Protein AF-A0A286JZY9-F1 (afdb_monomer)

Nearest PDB structures (foldseek):
  4cql-assembly2_C  TM=4.494E-01  e=6.257E-01  Homo sapiens
  7xtk-assembly1_A  TM=1.890E-01  e=8.705E+00  Homo sapiens

Sequence (283 aa):
MQNSDKAVLSLFDTSGEWSRPWEEAGYQVYRFDIQDNPDLGDVNNFNVEFFADWFGDFYGQEVFAILAACPCTDFARSGCKHFGNKDLDGRTMASVELVHQTLRVIEYYKPALWAVENPVGRIERLGGLPAWRLSFDPCHVGDPYTKKRLIWGRFNADLPVAPVVPVEGSKMHSKYGGGSLATKNARSVTPQGFSYAFFMANNQLDNPQLALCAKYDRLSSRLLGQAIDAGLKPHEIGELIDDAYLMDLDDDSAHSLLREAVLLRGCNLDSFVDAGGQVAMTF

Secondary structure (DSSP, 8-state):
--GGGEEEEEET-SS-TTTHHHHHTT-EEEEE-TTT-TTTS-GGG-SHHHHHHHHGGGGG-EEEEEEE----TTTBGGGGGGHHHHHHTSHHHHHHHHHHHHHHHHHHH--SEEEEEEESBSHHHHHT-----EEE-GGGBT-SS---EEEEEES---PPPB----TT-SHHHHH--SS-HHHHHHHH---HHHHHHHHHHH-TTT-HHHHHHHHTTTS-HHHHHHHHHTT--HHHHHHHHHIIIIIS--HHHHHHHHHHHHHHTT---------S-------

InterPro domains:
  IPR029063 S-adenosyl-L-methionine-dependent methyltransferase superfamily [G3DSA:3.40.50.150] (2-190)
  IPR029063 S-adenosyl-L-methionine-dependent methyltransferase superfamily [SSF53335] (9-167)

Radius of gyration: 20.81 Å; Cα contacts (8 Å, |Δi|>4): 459; chains: 1; bounding box: 43×42×59 Å

pLDDT: mean 90.31, std 13.72, range [24.78, 98.75]

Foldseek 3Di:
DALLLEEEEEAQCPPCLLVVVSVVSNHHYDYAHCVVPVVGRPLVPDDPCSCCVPCVVVVPRQHAEYEHLQQACQWAPVNVVCNVVCVVVCVNVVSLVSLLSSVVVCVVRLHLYYKYKYAPGCNCVSNVFDDFDEWDALQQQPAQEGGIMTMGIQFQRPFDTDHDHNPCYHVLVPPQDDDDPVSSVVVSDDRNSCSVRRCVRGPCVNPVLSRVCSVQVVADSVLSVLLVVLVNDSVNLCVQQVCCVPVVVNRVNSRVSSNVNSVVSVDDPDDDDPPPDPPPDDD

Organism: Pseudomonas syringae pv. actinidiae (NCBI:txid103796)

Solvent-accessible surface area (backbone atoms only — not comparable to full-atom values): 15596 Å² total; per-residue (Å²): 137,60,49,64,58,24,30,32,42,27,36,56,36,82,74,45,43,58,52,41,56,48,43,77,64,42,27,44,68,48,73,22,18,44,90,81,34,64,82,80,16,34,62,84,63,70,48,72,64,45,38,43,75,78,47,51,48,60,76,74,38,50,49,42,33,38,42,30,47,50,84,43,80,78,27,25,51,94,45,52,93,51,43,67,61,32,59,75,71,43,52,36,58,57,56,30,48,49,44,44,42,51,50,50,53,45,64,71,63,51,32,39,27,34,39,40,40,37,49,60,54,47,48,44,79,69,40,69,50,70,77,66,72,40,74,48,37,40,14,45,26,57,36,42,26,48,57,63,32,36,32,31,72,48,71,58,70,75,49,66,70,40,72,40,74,45,82,55,35,55,41,54,71,75,75,41,67,78,83,50,68,71,35,53,50,68,65,60,56,54,52,61,39,50,18,47,21,52,42,70,39,53,39,56,90,82,30,55,53,54,44,47,42,39,76,41,64,90,53,60,57,64,58,53,40,49,31,45,75,59,65,48,50,76,65,60,53,42,78,69,23,41,61,33,46,70,73,67,64,32,59,68,58,24,50,49,52,53,50,51,58,30,44,77,62,70,50,82,80,75,86,70,80,79,86,75,76,81,74,82,77,84,126

Mean predicted aligned error: 6.38 Å

Structure (mmCIF, N/CA/C/O backbone):
data_AF-A0A286JZY9-F1
#
_entry.id   AF-A0A286JZY9-F1
#
loop_
_atom_site.group_PDB
_atom_site.id
_atom_site.type_symbol
_atom_site.label_atom_id
_atom_site.label_alt_id
_atom_site.label_comp_id
_atom_site.label_asym_id
_atom_site.label_entity_id
_atom_site.label_seq_id
_atom_site.pdbx_PDB_ins_code
_atom_site.Cartn_x
_atom_site.Cartn_y
_atom_site.Cartn_z
_atom_site.occupancy
_atom_site.B_iso_or_equiv
_atom_site.auth_seq_id
_atom_site.auth_comp_id
_atom_site.auth_asym_id
_atom_site.auth_atom_id
_atom_site.pdbx_PDB_model_num
ATOM 1 N N . MET A 1 1 ? -18.508 -3.848 10.880 1.00 63.59 1 MET A N 1
ATOM 2 C CA . MET A 1 1 ? -17.977 -3.316 9.611 1.00 63.59 1 MET A CA 1
ATOM 3 C C . MET A 1 1 ? -17.652 -4.494 8.721 1.00 63.59 1 MET A C 1
ATOM 5 O O . MET A 1 1 ? -17.054 -5.445 9.220 1.00 63.59 1 MET A O 1
ATOM 9 N N . GLN A 1 2 ? -18.116 -4.467 7.477 1.00 82.38 2 GLN A N 1
ATOM 10 C CA . GLN A 1 2 ? -17.815 -5.478 6.462 1.00 82.38 2 GLN A CA 1
ATOM 11 C C . GLN A 1 2 ? -16.707 -4.953 5.538 1.00 82.38 2 GLN A C 1
ATOM 13 O O . GLN A 1 2 ? -16.486 -3.746 5.466 1.00 82.38 2 GLN A O 1
ATOM 18 N N . ASN A 1 3 ? -16.021 -5.841 4.812 1.00 89.75 3 ASN A N 1
ATOM 19 C CA . ASN A 1 3 ? -14.996 -5.426 3.843 1.00 89.75 3 ASN A CA 1
ATOM 20 C C . ASN A 1 3 ? -15.570 -4.508 2.748 1.00 89.75 3 ASN A C 1
ATOM 22 O O . ASN A 1 3 ? -14.891 -3.593 2.298 1.00 89.75 3 ASN A O 1
ATOM 26 N N . SER A 1 4 ? -16.840 -4.707 2.378 1.00 90.88 4 SER A N 1
ATOM 27 C CA . SER A 1 4 ? -17.563 -3.909 1.378 1.00 90.88 4 SER A CA 1
ATOM 28 C C . SER A 1 4 ? -17.721 -2.435 1.725 1.00 90.88 4 SER A C 1
ATOM 30 O O . SER A 1 4 ? -17.973 -1.632 0.832 1.00 90.88 4 SER A O 1
ATOM 32 N N . ASP A 1 5 ? -17.568 -2.080 3.000 1.00 90.06 5 ASP A N 1
ATOM 33 C CA . ASP A 1 5 ? -17.704 -0.705 3.485 1.00 90.06 5 ASP A CA 1
ATOM 34 C C . ASP A 1 5 ? -16.383 0.081 3.358 1.00 90.06 5 ASP A C 1
ATOM 36 O O . ASP A 1 5 ? -16.289 1.221 3.813 1.00 90.06 5 ASP A O 1
ATOM 40 N N . LYS A 1 6 ? -15.340 -0.541 2.790 1.00 92.75 6 LYS A N 1
ATOM 41 C CA . LYS A 1 6 ? -13.967 -0.033 2.790 1.00 92.75 6 LYS A CA 1
ATOM 42 C C . LYS A 1 6 ? -13.367 0.010 1.399 1.00 92.75 6 LYS A C 1
ATOM 44 O O . LYS A 1 6 ? -13.545 -0.906 0.592 1.00 92.75 6 LYS A O 1
ATOM 49 N N . ALA A 1 7 ? -12.571 1.048 1.181 1.00 96.88 7 ALA A N 1
ATOM 50 C CA . ALA A 1 7 ? -11.818 1.254 -0.039 1.00 96.88 7 ALA A CA 1
ATOM 51 C C . ALA A 1 7 ? -10.360 0.789 0.112 1.00 96.88 7 ALA A C 1
ATOM 53 O O . ALA A 1 7 ? -9.729 0.958 1.161 1.00 96.88 7 ALA A O 1
ATOM 54 N N . VAL A 1 8 ? -9.809 0.228 -0.962 1.00 98.25 8 VAL A N 1
ATOM 55 C CA . VAL A 1 8 ? -8.379 -0.061 -1.124 1.00 98.25 8 VAL A CA 1
ATOM 56 C C . VAL A 1 8 ? -7.896 0.641 -2.383 1.00 98.25 8 VAL A C 1
ATOM 58 O O . VAL A 1 8 ? -8.421 0.400 -3.470 1.00 98.25 8 VAL A O 1
ATOM 61 N N . LEU A 1 9 ? -6.884 1.497 -2.247 1.00 98.62 9 LEU A N 1
ATOM 62 C CA . LEU A 1 9 ? -6.277 2.186 -3.385 1.00 98.62 9 LEU A CA 1
ATOM 63 C C . LEU A 1 9 ? -5.018 1.428 -3.813 1.00 98.62 9 LEU A C 1
ATOM 65 O O . LEU A 1 9 ? -4.098 1.250 -3.014 1.00 98.62 9 LEU A O 1
ATOM 69 N N . SER A 1 10 ? -4.969 0.985 -5.067 1.00 98.56 10 SER A N 1
ATOM 70 C CA . SER A 1 10 ? -3.805 0.332 -5.671 1.00 98.56 10 SER A CA 1
ATOM 71 C C . SER A 1 10 ? -3.162 1.269 -6.689 1.00 98.56 10 SER A C 1
ATOM 73 O O . SER A 1 10 ? -3.726 1.520 -7.754 1.00 98.56 10 SER A O 1
ATOM 75 N N . LEU A 1 11 ? -2.005 1.828 -6.347 1.00 98.50 11 LEU A N 1
ATOM 76 C CA . LEU A 1 11 ? -1.286 2.818 -7.141 1.00 98.50 11 LEU A CA 1
ATOM 77 C C . LEU A 1 11 ? -0.205 2.152 -7.992 1.00 98.50 11 LEU A C 1
ATOM 79 O O . LEU A 1 11 ? 0.551 1.305 -7.502 1.00 98.50 11 LEU A O 1
ATOM 83 N N . PHE A 1 12 ? -0.080 2.613 -9.237 1.00 97.31 12 PHE A N 1
ATOM 84 C CA . PHE A 1 12 ? 0.841 2.087 -10.248 1.00 97.31 12 PHE A CA 1
ATOM 85 C C . PHE A 1 12 ? 0.598 0.596 -10.556 1.00 97.31 12 PHE A C 1
ATOM 87 O O . PHE A 1 12 ? 1.543 -0.167 -10.774 1.00 97.31 12 PHE A O 1
ATOM 94 N N . ASP A 1 13 ? -0.665 0.161 -10.506 1.00 95.06 13 ASP A N 1
ATOM 95 C CA . ASP A 1 13 ? -1.052 -1.253 -10.577 1.00 95.06 13 ASP A CA 1
ATOM 96 C C . ASP A 1 13 ? -1.779 -1.600 -11.880 1.00 95.06 13 ASP A C 1
ATOM 98 O O . ASP A 1 13 ? -2.962 -1.935 -11.877 1.00 95.06 13 ASP A O 1
ATOM 102 N N . THR A 1 14 ? -1.037 -1.603 -12.993 1.00 94.19 14 THR A N 1
ATOM 103 C CA . THR A 1 14 ? -1.560 -2.059 -14.297 1.00 94.19 14 THR A CA 1
ATOM 104 C C . THR A 1 14 ? -2.054 -3.514 -14.266 1.00 94.19 14 THR A C 1
ATOM 106 O O . THR A 1 14 ? -2.895 -3.931 -15.055 1.00 94.19 14 THR A O 1
ATOM 109 N N . SER A 1 15 ? -1.449 -4.356 -13.418 1.00 95.19 15 SER A N 1
ATOM 110 C CA . SER A 1 15 ? -1.702 -5.805 -13.428 1.00 95.19 15 SER A CA 1
ATOM 111 C C . SER A 1 15 ? -2.933 -6.213 -12.623 1.00 95.19 15 SER A C 1
ATOM 113 O O . SER A 1 15 ? -3.516 -7.265 -12.879 1.00 95.19 15 SER A O 1
ATOM 115 N N . GLY A 1 16 ? -3.273 -5.431 -11.598 1.00 96.94 16 GLY A N 1
ATOM 116 C CA . GLY A 1 16 ? -4.268 -5.775 -10.591 1.00 96.94 16 GLY A CA 1
ATOM 117 C C . GLY A 1 16 ? -3.875 -6.938 -9.676 1.00 96.94 16 GLY A C 1
ATOM 118 O O . GLY A 1 16 ? -4.663 -7.302 -8.807 1.00 96.94 16 GLY A O 1
ATOM 119 N N . GLU A 1 17 ? -2.694 -7.546 -9.839 1.00 97.56 17 GLU A N 1
ATOM 120 C CA . GLU A 1 17 ? -2.321 -8.767 -9.114 1.00 97.56 17 GLU A CA 1
ATOM 121 C C . GLU A 1 17 ? -2.158 -8.526 -7.615 1.00 97.56 17 GLU A C 1
ATOM 123 O O . GLU A 1 17 ? -2.547 -9.381 -6.825 1.00 97.56 17 GLU A O 1
ATOM 128 N N . TRP A 1 18 ? -1.599 -7.383 -7.194 1.00 98.00 18 TRP A N 1
ATOM 129 C CA . TRP A 1 18 ? -1.427 -7.094 -5.762 1.00 98.00 18 TRP A CA 1
ATOM 130 C C . TRP A 1 18 ? -2.772 -6.851 -5.072 1.00 98.00 18 TRP A C 1
ATOM 132 O O . TRP A 1 18 ? -3.008 -7.307 -3.954 1.00 98.00 18 TRP A O 1
ATOM 142 N N . SER A 1 19 ? -3.673 -6.165 -5.764 1.00 98.31 19 SER A N 1
ATOM 143 C CA . SER A 1 19 ? -4.973 -5.764 -5.239 1.00 98.31 19 SER A CA 1
ATOM 144 C C . SER A 1 19 ? -6.068 -6.828 -5.397 1.00 98.31 19 SER A C 1
ATOM 146 O O . SER A 1 19 ? -7.067 -6.771 -4.685 1.00 98.31 19 SER A O 1
ATOM 148 N N . ARG A 1 20 ? -5.887 -7.834 -6.265 1.00 98.50 20 ARG A N 1
ATOM 149 C CA . ARG A 1 20 ? -6.873 -8.903 -6.521 1.00 98.50 20 ARG A CA 1
ATOM 150 C C . ARG A 1 20 ? -7.408 -9.592 -5.254 1.00 98.50 20 ARG A C 1
ATOM 152 O O . ARG A 1 20 ? -8.626 -9.669 -5.137 1.00 98.50 20 ARG A O 1
ATOM 159 N N . PRO A 1 21 ? -6.586 -10.036 -4.281 1.00 98.25 21 PRO A N 1
ATOM 160 C CA . PRO A 1 21 ? -7.117 -10.721 -3.097 1.00 98.25 21 PRO A CA 1
ATOM 161 C C . PRO A 1 21 ? -8.038 -9.836 -2.243 1.00 98.25 21 PRO A C 1
ATOM 163 O O . PRO A 1 21 ? -8.938 -10.335 -1.577 1.00 98.25 21 PRO A O 1
ATOM 166 N N . TRP A 1 22 ? -7.835 -8.516 -2.282 1.00 98.00 22 TRP A N 1
ATOM 167 C CA . TRP A 1 22 ? -8.680 -7.548 -1.586 1.00 98.00 22 TRP A CA 1
ATOM 168 C C . TRP A 1 22 ? -10.052 -7.436 -2.257 1.00 98.00 22 TRP A C 1
ATOM 170 O O . TRP A 1 22 ? -11.079 -7.488 -1.586 1.00 98.00 22 TRP A O 1
ATOM 180 N N . GLU A 1 23 ? -10.076 -7.347 -3.585 1.00 98.00 23 GLU A N 1
ATOM 181 C CA . GLU A 1 23 ? -11.313 -7.337 -4.377 1.00 98.00 23 GLU A CA 1
ATOM 182 C C . GLU A 1 23 ? -12.110 -8.635 -4.183 1.00 98.00 23 GLU A C 1
ATOM 184 O O . GLU A 1 23 ? -13.305 -8.596 -3.900 1.00 98.00 23 GLU A O 1
ATOM 189 N N . GLU A 1 24 ? -11.439 -9.789 -4.241 1.00 97.69 24 GLU A N 1
ATOM 190 C CA . GLU A 1 24 ? -12.049 -11.108 -4.010 1.00 97.69 24 GLU A CA 1
ATOM 191 C C . GLU A 1 24 ? -12.632 -11.255 -2.597 1.00 97.69 24 GLU A C 1
ATOM 193 O O . GLU A 1 24 ? -13.628 -11.952 -2.403 1.00 97.69 24 GLU A O 1
ATOM 198 N N . ALA A 1 25 ? -12.047 -10.569 -1.612 1.00 96.44 25 ALA A N 1
ATOM 199 C CA . ALA A 1 25 ? -12.543 -10.516 -0.241 1.00 96.44 25 ALA A CA 1
ATOM 200 C C . ALA A 1 25 ? -13.658 -9.475 -0.018 1.00 96.44 25 ALA A C 1
ATOM 202 O O . ALA A 1 25 ? -14.132 -9.321 1.113 1.00 96.44 25 ALA A O 1
ATOM 203 N N . GLY A 1 26 ? -14.078 -8.767 -1.071 1.00 96.19 26 GLY A N 1
ATOM 204 C CA . GLY A 1 26 ? -15.220 -7.855 -1.070 1.00 96.19 26 GLY A CA 1
ATOM 205 C C . GLY A 1 26 ? -14.899 -6.387 -0.792 1.00 96.19 26 GLY A C 1
ATOM 206 O O . GLY A 1 26 ? -15.840 -5.616 -0.628 1.00 96.19 26 GLY A O 1
ATOM 207 N N . TYR A 1 27 ? -13.626 -5.982 -0.732 1.00 96.88 27 TYR A N 1
ATOM 208 C CA . TYR A 1 27 ? -13.259 -4.562 -0.635 1.00 96.88 27 TYR A CA 1
ATOM 209 C C . TYR A 1 27 ? -13.585 -3.811 -1.934 1.00 96.88 27 TYR A C 1
ATOM 211 O O . TYR A 1 27 ? -13.502 -4.380 -3.024 1.00 96.88 27 TYR A O 1
ATOM 219 N N . GLN A 1 28 ? -13.883 -2.512 -1.839 1.00 97.19 28 GLN A N 1
ATOM 220 C CA . GLN A 1 28 ? -13.956 -1.645 -3.018 1.00 97.19 28 GLN A CA 1
ATOM 221 C C . GLN A 1 28 ? -12.539 -1.269 -3.457 1.00 97.19 28 GLN A C 1
ATOM 223 O O . GLN A 1 28 ? -11.851 -0.496 -2.791 1.00 97.19 28 GLN A O 1
ATOM 228 N N . VAL A 1 29 ? -12.068 -1.848 -4.560 1.00 98.00 29 VAL A N 1
ATOM 229 C CA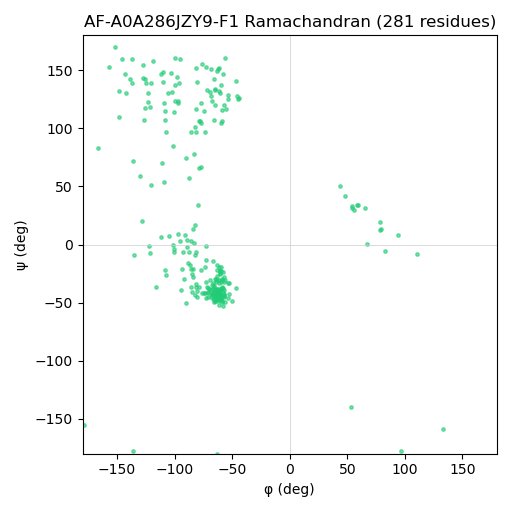 . VAL A 1 29 ? -10.696 -1.647 -5.041 1.00 98.00 29 VAL A CA 1
ATOM 230 C C . VAL A 1 29 ? -10.663 -0.621 -6.168 1.00 98.00 29 VAL A C 1
ATOM 232 O O . VAL A 1 29 ? -11.272 -0.817 -7.218 1.00 98.00 29 VAL A O 1
ATOM 235 N N . TYR A 1 30 ? -9.868 0.431 -5.985 1.00 97.94 30 TYR A N 1
ATOM 236 C CA . TYR A 1 30 ? -9.590 1.440 -7.004 1.00 97.94 30 TYR A CA 1
ATOM 237 C C . TYR A 1 30 ? -8.149 1.276 -7.486 1.00 97.94 30 TYR A C 1
ATOM 239 O O . TYR A 1 30 ? -7.205 1.434 -6.711 1.00 97.94 30 TYR A O 1
ATOM 247 N N . ARG A 1 31 ? -7.975 0.916 -8.761 1.00 97.94 31 ARG A N 1
ATOM 248 C CA . ARG A 1 31 ? -6.660 0.712 -9.387 1.00 97.94 31 ARG A CA 1
ATOM 249 C C . ARG A 1 31 ? -6.307 1.921 -10.238 1.00 97.94 31 ARG A C 1
ATOM 251 O O . ARG A 1 31 ? -7.114 2.357 -11.055 1.00 97.94 31 ARG A O 1
ATOM 258 N N . PHE A 1 32 ? -5.098 2.430 -10.054 1.00 98.06 32 PHE A N 1
ATOM 259 C CA . PHE A 1 32 ? -4.611 3.628 -10.714 1.00 98.06 32 PHE A CA 1
ATOM 260 C C . PHE A 1 32 ? -3.302 3.333 -11.435 1.00 98.06 32 PHE A C 1
ATOM 262 O O . PHE A 1 32 ? -2.299 3.007 -10.799 1.00 98.06 32 PHE A O 1
ATOM 269 N N . ASP A 1 33 ? -3.294 3.476 -12.756 1.00 97.00 33 ASP A N 1
ATOM 270 C CA . ASP A 1 33 ? -2.080 3.424 -13.564 1.00 97.00 33 ASP A CA 1
ATOM 271 C C . ASP A 1 33 ? -2.226 4.333 -14.783 1.00 97.00 33 ASP A C 1
ATOM 273 O O . ASP A 1 33 ? -3.223 4.280 -15.507 1.00 97.00 33 ASP A O 1
ATOM 277 N N . ILE A 1 34 ? -1.210 5.158 -15.028 1.00 95.62 34 ILE A N 1
ATOM 278 C CA . ILE A 1 34 ? -1.176 6.088 -16.160 1.00 95.62 34 ILE A CA 1
ATOM 279 C C . ILE A 1 34 ? -1.252 5.373 -17.522 1.00 95.62 34 ILE A C 1
ATOM 281 O O . ILE A 1 34 ? -1.641 5.981 -18.517 1.00 95.62 34 ILE A O 1
ATOM 285 N N . GLN A 1 35 ? -0.879 4.089 -17.595 1.00 94.00 35 GLN A N 1
ATOM 286 C CA . GLN A 1 35 ? -1.009 3.285 -18.813 1.00 94.00 35 GLN A CA 1
ATOM 287 C C . GLN A 1 35 ? -2.458 2.907 -19.117 1.00 94.00 35 GLN A C 1
ATOM 289 O O . GLN A 1 35 ? -2.802 2.789 -20.293 1.00 94.00 35 GLN A O 1
ATOM 294 N N . ASP A 1 36 ? -3.280 2.712 -18.086 1.00 93.88 36 ASP A N 1
ATOM 295 C CA . ASP A 1 36 ? -4.680 2.314 -18.241 1.00 93.88 36 ASP A CA 1
ATOM 296 C C . ASP A 1 36 ? -5.566 3.538 -18.475 1.00 93.88 36 ASP A C 1
ATOM 298 O O . ASP A 1 36 ? -6.462 3.518 -19.321 1.00 93.88 36 ASP A O 1
ATOM 302 N N . ASN A 1 37 ? -5.291 4.627 -17.753 1.00 94.56 37 ASN A N 1
ATOM 303 C CA . ASN A 1 37 ? -5.976 5.898 -17.928 1.00 94.56 37 ASN A CA 1
ATOM 304 C C . ASN A 1 37 ? -5.019 7.065 -17.617 1.00 94.56 37 ASN A C 1
ATOM 306 O O . ASN A 1 37 ? -4.689 7.271 -16.451 1.00 94.56 37 ASN A O 1
ATOM 310 N N . PRO A 1 38 ? -4.582 7.851 -18.616 1.00 92.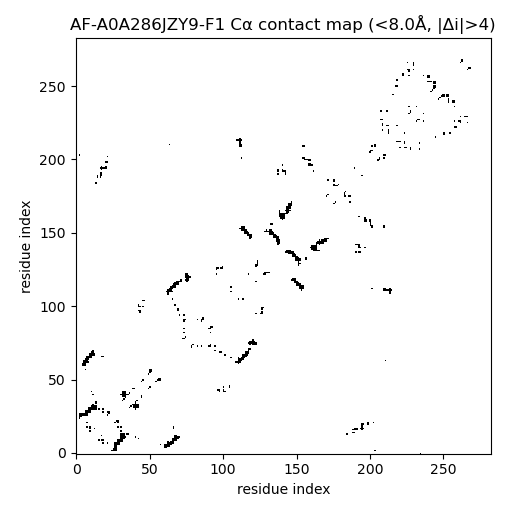50 38 PRO A N 1
ATOM 311 C CA . PRO A 1 38 ? -3.665 8.968 -18.387 1.00 92.50 38 PRO A CA 1
ATOM 312 C C . PRO A 1 38 ? -4.223 10.080 -17.492 1.00 92.50 38 PRO A C 1
ATOM 314 O O . PRO A 1 38 ? -3.455 10.716 -16.778 1.00 92.50 38 PRO A O 1
ATOM 317 N N . ASP A 1 39 ? -5.539 10.304 -17.514 1.00 90.56 39 ASP A N 1
ATOM 318 C CA . ASP A 1 39 ? -6.176 11.384 -16.756 1.00 90.56 39 ASP A CA 1
ATOM 319 C C . ASP A 1 39 ? -6.415 10.972 -15.297 1.00 90.56 39 ASP A C 1
ATOM 321 O O . ASP A 1 39 ? -6.135 11.737 -14.373 1.00 90.56 39 ASP A O 1
ATOM 325 N N . LEU A 1 40 ? -6.889 9.738 -15.084 1.00 94.25 40 LEU A N 1
ATOM 326 C CA . LEU A 1 40 ? -7.244 9.219 -13.757 1.00 94.25 40 LEU A CA 1
ATOM 327 C C . LEU A 1 40 ? -6.114 8.445 -13.072 1.00 94.25 40 LEU A C 1
ATOM 329 O O . LEU A 1 40 ? -6.144 8.271 -11.862 1.00 94.25 40 LEU A O 1
ATOM 333 N N . GLY A 1 41 ? -5.141 7.938 -13.823 1.00 94.62 41 GLY A N 1
ATOM 334 C CA . GLY A 1 41 ? -4.079 7.062 -13.327 1.00 94.62 41 GLY A CA 1
ATOM 335 C C . GLY A 1 41 ? -2.743 7.757 -13.066 1.00 94.62 41 GLY A C 1
ATOM 336 O O . GLY A 1 41 ? -1.829 7.119 -12.537 1.00 94.62 41 GLY A O 1
ATOM 337 N N . ASP A 1 42 ? -2.597 9.036 -13.428 1.00 96.31 42 ASP A N 1
ATOM 338 C CA . ASP A 1 42 ? -1.410 9.818 -13.077 1.00 96.31 42 ASP A CA 1
ATOM 339 C C . ASP A 1 42 ? -1.494 10.296 -11.624 1.00 96.31 42 ASP A C 1
ATOM 341 O O . ASP A 1 42 ? -2.225 11.226 -11.285 1.00 96.31 42 ASP A O 1
ATOM 345 N N . VAL A 1 43 ? -0.690 9.671 -10.763 1.00 96.75 43 VAL A N 1
ATOM 346 C CA . VAL A 1 43 ? -0.615 9.991 -9.332 1.00 96.75 43 VAL A CA 1
ATOM 347 C C . VAL A 1 43 ? -0.230 11.453 -9.078 1.00 96.75 43 VAL A C 1
ATOM 349 O O . VAL A 1 43 ? -0.604 11.987 -8.037 1.00 96.75 43 VAL A O 1
ATOM 352 N N . ASN A 1 44 ? 0.442 12.146 -10.009 1.00 95.94 44 ASN A N 1
ATOM 353 C CA . ASN A 1 44 ? 0.717 13.584 -9.861 1.00 95.94 44 ASN A CA 1
ATOM 354 C C . ASN A 1 44 ? -0.560 14.432 -9.761 1.00 95.94 44 ASN A C 1
ATOM 356 O O . ASN A 1 44 ? -0.526 15.505 -9.160 1.00 95.94 44 ASN A O 1
ATOM 360 N N . ASN A 1 45 ? -1.677 13.956 -10.315 1.00 95.62 45 ASN A N 1
ATOM 361 C CA . ASN A 1 45 ? -2.953 14.669 -10.298 1.00 95.62 45 ASN A CA 1
ATOM 362 C C . ASN A 1 45 ? -3.718 14.495 -8.978 1.00 95.62 45 ASN A C 1
ATOM 364 O O . ASN A 1 45 ? -4.758 15.122 -8.795 1.00 95.62 45 ASN A O 1
ATOM 368 N N . PHE A 1 46 ? -3.242 13.649 -8.060 1.00 96.75 46 PHE A N 1
ATOM 369 C CA . PHE A 1 46 ? -4.018 13.263 -6.883 1.00 96.75 46 PHE A CA 1
ATOM 370 C C . PHE A 1 46 ? -4.011 14.371 -5.839 1.00 96.75 46 PHE A C 1
ATOM 372 O O . PHE A 1 46 ? -3.044 14.556 -5.114 1.00 96.75 46 PHE A O 1
ATOM 379 N N . ASN A 1 47 ? -5.109 15.092 -5.721 1.00 94.69 47 ASN A N 1
ATOM 380 C CA . ASN A 1 47 ? -5.352 16.072 -4.672 1.00 94.69 47 ASN A CA 1
ATOM 381 C C . ASN A 1 47 ? -6.786 15.908 -4.154 1.00 94.69 47 ASN A C 1
ATOM 383 O O . ASN A 1 47 ? -7.495 14.986 -4.559 1.00 94.69 47 ASN A O 1
ATOM 387 N N . VAL A 1 48 ? -7.189 16.770 -3.222 1.00 93.25 48 VAL A N 1
ATOM 388 C CA . VAL A 1 48 ? -8.522 16.704 -2.610 1.00 93.25 48 VAL A CA 1
ATOM 389 C C . VAL A 1 48 ? -9.604 16.848 -3.678 1.00 93.25 48 VAL A C 1
ATOM 391 O O . VAL A 1 48 ? -10.518 16.034 -3.737 1.00 93.25 48 VAL A O 1
ATOM 394 N N . GLU A 1 49 ? -9.460 17.825 -4.572 1.00 95.62 49 GLU A N 1
ATOM 395 C CA . GLU A 1 49 ? -10.412 18.084 -5.652 1.00 95.62 49 GLU A CA 1
ATOM 396 C C . GLU A 1 49 ? -10.519 16.895 -6.612 1.00 95.62 49 GLU A C 1
ATOM 398 O O . GLU A 1 49 ? -11.614 16.516 -7.007 1.00 95.62 49 GLU A O 1
ATOM 403 N N . PHE A 1 50 ? -9.402 16.244 -6.938 1.00 96.25 50 PHE A N 1
ATOM 404 C CA . PHE A 1 50 ? -9.384 15.060 -7.789 1.00 96.25 50 PHE A CA 1
ATOM 405 C C . PHE A 1 50 ? -10.228 13.925 -7.200 1.00 96.25 50 PHE A C 1
ATOM 407 O O . PHE A 1 50 ? -11.045 13.334 -7.906 1.00 96.25 50 PHE A O 1
ATOM 414 N N . PHE A 1 51 ? -10.051 13.610 -5.915 1.00 96.12 51 PHE A N 1
ATOM 415 C CA . PHE A 1 51 ? -10.815 12.532 -5.287 1.00 96.12 51 PHE A CA 1
ATOM 416 C C . PHE A 1 51 ? -12.288 12.904 -5.083 1.00 96.12 51 PHE A C 1
ATOM 418 O O . PHE A 1 51 ? -13.161 12.069 -5.342 1.00 96.12 51 PHE A O 1
ATOM 425 N N . ALA A 1 52 ? -12.576 14.158 -4.737 1.00 94.56 52 ALA A N 1
ATOM 426 C CA . ALA A 1 52 ? -13.938 14.650 -4.587 1.00 94.56 52 ALA A CA 1
ATOM 427 C C . ALA A 1 52 ? -14.699 14.633 -5.924 1.00 94.56 52 ALA A C 1
ATOM 429 O O . ALA A 1 52 ? -15.798 14.082 -6.005 1.00 94.56 52 ALA A O 1
ATOM 430 N N . ASP A 1 53 ? -14.102 15.166 -6.991 1.00 95.56 53 ASP A N 1
ATOM 431 C CA . ASP A 1 53 ? -14.772 15.342 -8.282 1.00 95.56 53 ASP A CA 1
ATOM 432 C C . ASP A 1 53 ? -14.934 14.020 -9.044 1.00 95.56 53 ASP A C 1
ATOM 434 O O . ASP A 1 53 ? -15.989 13.765 -9.631 1.00 95.56 53 ASP A O 1
ATOM 438 N N . TRP A 1 54 ? -13.906 13.164 -9.046 1.00 95.19 54 TRP A N 1
ATOM 439 C CA . TRP A 1 54 ? -13.912 11.935 -9.849 1.00 95.19 54 TRP A CA 1
ATOM 440 C C . TRP A 1 54 ? -14.447 10.715 -9.106 1.00 95.19 54 TRP A C 1
ATOM 442 O O . TRP A 1 54 ? -15.002 9.814 -9.738 1.00 95.19 54 TRP A O 1
ATOM 452 N N . PHE A 1 55 ? -14.286 10.673 -7.783 1.00 94.94 55 PHE A N 1
ATOM 453 C CA . PHE A 1 55 ? -14.621 9.504 -6.968 1.00 94.94 55 PHE A CA 1
ATOM 454 C C . PHE A 1 55 ? -15.640 9.808 -5.867 1.00 94.94 55 PHE A C 1
ATOM 456 O O . PHE A 1 55 ? -16.020 8.890 -5.140 1.00 94.94 55 PHE A O 1
ATOM 463 N N . GLY A 1 56 ? -16.101 11.059 -5.737 1.00 93.88 56 GLY A N 1
ATOM 464 C CA . GLY A 1 56 ? -17.034 11.460 -4.684 1.00 93.88 56 GLY A CA 1
ATOM 465 C C . GLY A 1 56 ? -16.481 11.193 -3.286 1.00 93.88 56 GLY A C 1
ATOM 466 O O . GLY A 1 56 ? -17.245 10.758 -2.426 1.00 93.88 56 GLY A O 1
ATOM 467 N N . ASP A 1 57 ? -15.161 11.325 -3.103 1.00 92.00 57 ASP A N 1
ATOM 468 C CA . ASP A 1 57 ? -14.429 10.900 -1.899 1.00 92.00 57 ASP A CA 1
ATOM 469 C C . ASP A 1 57 ? -14.795 9.473 -1.462 1.00 92.00 57 ASP A C 1
ATOM 471 O O . ASP A 1 57 ? -15.034 9.176 -0.289 1.00 92.00 57 ASP A O 1
ATOM 475 N N . PHE A 1 58 ? -14.919 8.584 -2.451 1.00 94.44 58 PHE A N 1
ATOM 476 C CA . PHE A 1 58 ? -15.324 7.188 -2.285 1.00 94.44 58 PHE A CA 1
ATOM 477 C C . PHE A 1 58 ? -16.656 7.031 -1.537 1.00 94.44 58 PHE A C 1
ATOM 479 O O . PHE A 1 58 ? -16.863 6.055 -0.817 1.00 94.44 58 PHE A O 1
ATOM 486 N N . TYR A 1 59 ? -17.563 8.000 -1.685 1.00 89.75 59 TYR A N 1
ATOM 487 C CA . TYR A 1 59 ? -18.867 8.053 -1.020 1.00 89.75 59 TYR A CA 1
ATOM 488 C C . TYR A 1 59 ? -18.780 7.979 0.514 1.00 89.75 59 TYR A C 1
ATOM 490 O O . TYR A 1 59 ? -19.687 7.461 1.169 1.00 89.75 59 TYR A O 1
ATOM 498 N N . GLY A 1 60 ? -17.681 8.482 1.088 1.00 86.81 60 GLY A N 1
ATOM 499 C CA . GLY A 1 60 ? -17.426 8.462 2.529 1.00 86.81 60 GLY A CA 1
ATOM 500 C C . GLY A 1 60 ? -16.940 7.114 3.069 1.00 86.81 60 GLY A C 1
ATOM 501 O O . GLY A 1 60 ? -16.922 6.923 4.285 1.00 86.81 60 GLY A O 1
ATOM 502 N N . GLN A 1 61 ? -16.557 6.173 2.200 1.00 90.56 61 GLN A N 1
ATOM 503 C CA . GLN A 1 61 ? -15.934 4.920 2.625 1.00 90.56 61 GLN A CA 1
ATOM 504 C C . GLN A 1 61 ? -14.560 5.169 3.251 1.00 90.56 61 GLN A C 1
ATOM 506 O O . GLN A 1 61 ? -13.771 5.991 2.785 1.00 90.56 61 GLN A O 1
ATOM 511 N N . GLU A 1 62 ? -14.239 4.397 4.288 1.00 90.06 62 GLU A N 1
ATOM 512 C CA . GLU A 1 62 ? -12.909 4.416 4.893 1.00 90.06 62 GLU A CA 1
ATOM 513 C C . GLU A 1 62 ? -11.885 3.841 3.903 1.00 90.06 62 GLU A C 1
ATOM 515 O O . GLU A 1 62 ? -11.996 2.684 3.480 1.00 90.06 62 GLU A O 1
ATOM 520 N N . VAL A 1 63 ? -10.848 4.616 3.574 1.00 94.94 63 VAL A N 1
ATOM 521 C CA . VAL A 1 63 ? -9.678 4.103 2.851 1.00 94.94 63 VAL A CA 1
ATOM 522 C C . VAL A 1 63 ? -8.845 3.260 3.813 1.00 94.94 63 VAL A C 1
ATOM 524 O O . VAL A 1 63 ? -8.042 3.762 4.595 1.00 94.94 63 VAL A O 1
ATOM 527 N N . PHE A 1 64 ? -9.048 1.947 3.765 1.00 95.19 64 PHE A N 1
ATOM 528 C CA . PHE A 1 64 ? -8.413 1.004 4.681 1.00 95.19 64 PHE A CA 1
ATOM 529 C C . PHE A 1 64 ? -6.946 0.753 4.339 1.00 95.19 64 PHE A C 1
ATOM 531 O O . PHE A 1 64 ? -6.104 0.654 5.235 1.00 95.19 64 PHE A O 1
ATOM 538 N N . ALA A 1 65 ? -6.643 0.619 3.047 1.00 97.38 65 ALA A N 1
ATOM 539 C CA . ALA A 1 65 ? -5.314 0.268 2.577 1.00 97.38 65 ALA A CA 1
ATOM 540 C C . ALA A 1 65 ? -4.896 1.069 1.343 1.00 97.38 65 ALA A C 1
ATOM 542 O O . ALA A 1 65 ? -5.693 1.294 0.433 1.00 97.38 65 ALA A O 1
ATOM 543 N N . ILE A 1 66 ? -3.611 1.427 1.292 1.00 98.62 66 ILE A N 1
ATOM 544 C CA . ILE A 1 66 ? -2.956 1.952 0.090 1.00 98.62 66 ILE A CA 1
ATOM 545 C C . ILE A 1 66 ? -1.776 1.049 -0.276 1.00 98.62 66 ILE A C 1
ATOM 547 O O . ILE A 1 66 ? -0.820 0.904 0.490 1.00 98.62 66 ILE A O 1
ATOM 551 N N . LEU A 1 67 ? -1.836 0.441 -1.457 1.00 98.75 67 LEU A N 1
ATOM 552 C CA . LEU A 1 67 ? -0.793 -0.416 -2.020 1.00 98.75 67 LEU A CA 1
ATOM 553 C C . LEU A 1 67 ? -0.143 0.339 -3.178 1.00 98.75 67 LEU A C 1
ATOM 555 O O . LEU A 1 67 ? -0.835 0.722 -4.111 1.00 98.75 67 LEU A O 1
ATOM 559 N N . ALA A 1 68 ? 1.165 0.574 -3.143 1.00 98.50 68 ALA A N 1
ATOM 560 C CA . ALA A 1 68 ? 1.8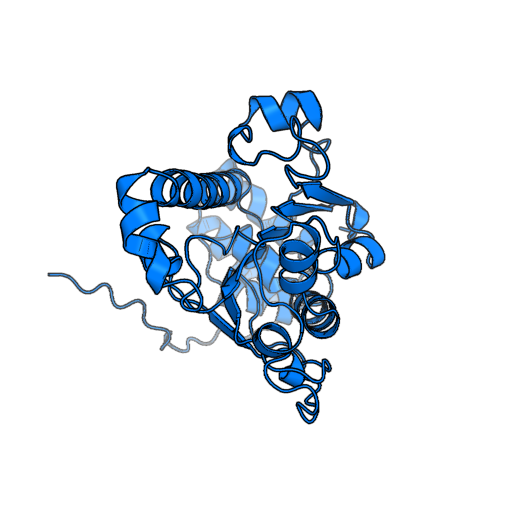48 1.379 -4.151 1.00 98.50 68 ALA A CA 1
ATOM 561 C C . ALA A 1 68 ? 3.030 0.626 -4.767 1.00 98.50 68 ALA A C 1
ATOM 563 O O . ALA A 1 68 ? 4.093 0.478 -4.158 1.00 98.50 68 ALA A O 1
ATOM 564 N N . ALA A 1 69 ? 2.871 0.182 -6.013 1.00 97.31 69 ALA A N 1
ATOM 565 C CA . ALA A 1 69 ? 3.918 -0.478 -6.792 1.00 97.31 69 ALA A CA 1
ATOM 566 C C . ALA A 1 69 ? 4.784 0.553 -7.543 1.00 97.31 69 ALA A C 1
ATOM 568 O O . ALA A 1 69 ? 4.884 0.529 -8.771 1.00 97.31 69 ALA A O 1
ATOM 569 N N . CYS A 1 70 ? 5.388 1.493 -6.802 1.00 96.56 70 CYS A N 1
ATOM 570 C CA . CYS A 1 70 ? 6.055 2.676 -7.356 1.00 96.56 70 CYS A CA 1
ATOM 571 C C . CYS A 1 70 ? 6.992 2.357 -8.543 1.00 96.56 70 CYS A C 1
ATOM 573 O O . CYS A 1 70 ? 7.754 1.381 -8.496 1.00 96.56 70 CYS A O 1
ATOM 575 N N . PRO A 1 71 ? 7.039 3.204 -9.593 1.00 93.38 71 PRO A N 1
ATOM 576 C CA . PRO A 1 71 ? 7.836 2.935 -10.786 1.00 93.38 71 PRO A CA 1
ATOM 577 C C . PRO A 1 71 ? 9.318 2.683 -10.474 1.00 93.38 71 PRO A C 1
ATOM 579 O O . PRO A 1 71 ? 10.053 3.549 -10.015 1.00 93.38 71 PRO A O 1
ATOM 582 N N . CYS A 1 72 ? 9.811 1.481 -10.771 1.00 90.50 72 CYS A N 1
ATOM 583 C CA . CYS A 1 72 ? 11.173 1.071 -10.399 1.00 90.50 72 CYS A CA 1
ATOM 584 C C . CYS A 1 72 ? 12.281 1.544 -11.360 1.00 90.50 72 CYS A C 1
ATOM 586 O O . CYS A 1 72 ? 13.469 1.373 -11.074 1.00 90.50 72 CYS A O 1
ATOM 588 N N . THR A 1 73 ? 11.925 2.112 -12.518 1.00 89.75 73 THR A N 1
ATOM 589 C CA . THR A 1 73 ? 12.854 2.362 -13.637 1.00 89.75 73 THR A CA 1
ATOM 590 C C . THR A 1 73 ? 14.037 3.255 -13.253 1.00 89.75 73 THR A C 1
ATOM 592 O O . THR A 1 73 ? 15.153 3.009 -13.725 1.00 89.75 73 THR A O 1
ATOM 595 N N . ASP A 1 74 ? 13.827 4.256 -12.399 1.00 94.19 74 ASP A N 1
ATOM 596 C CA . ASP A 1 74 ? 14.858 5.229 -12.007 1.00 94.19 74 ASP A CA 1
ATOM 597 C C . ASP A 1 74 ? 15.473 4.942 -10.632 1.00 94.19 74 ASP A C 1
ATOM 599 O O . ASP A 1 74 ? 16.407 5.630 -10.216 1.00 94.19 74 ASP A O 1
ATOM 603 N N . PHE A 1 75 ? 15.016 3.881 -9.960 1.00 95.88 75 PHE A N 1
ATOM 604 C CA . PHE A 1 75 ? 15.453 3.523 -8.612 1.00 95.88 75 PHE A CA 1
ATOM 605 C C . PHE A 1 75 ? 16.177 2.181 -8.527 1.00 95.88 75 PHE A C 1
ATOM 607 O O . PHE A 1 75 ? 17.121 2.055 -7.743 1.00 95.88 75 PHE A O 1
ATOM 614 N N . ALA A 1 76 ? 15.766 1.186 -9.313 1.00 93.56 76 ALA A N 1
ATOM 615 C CA . ALA A 1 76 ? 16.259 -0.181 -9.192 1.00 93.56 76 ALA A CA 1
ATOM 616 C C . ALA A 1 76 ? 17.754 -0.288 -9.522 1.00 93.56 76 ALA A C 1
ATOM 618 O O . ALA A 1 76 ? 18.223 0.174 -10.568 1.00 93.56 76 ALA A O 1
ATOM 619 N N . ARG A 1 77 ? 18.508 -0.980 -8.660 1.00 93.00 77 ARG A N 1
ATOM 620 C CA . ARG A 1 77 ? 19.964 -1.159 -8.795 1.00 93.00 77 ARG A CA 1
ATOM 621 C C . ARG A 1 77 ? 20.362 -1.833 -10.109 1.00 93.00 77 ARG A C 1
ATOM 623 O O . ARG A 1 77 ? 21.434 -1.546 -10.630 1.00 93.00 77 ARG A O 1
ATOM 630 N N . SER A 1 78 ? 19.507 -2.682 -10.676 1.00 88.62 78 SER A N 1
ATOM 631 C CA . SER A 1 78 ? 19.742 -3.323 -11.979 1.00 88.62 78 SER A CA 1
ATOM 632 C C . SER A 1 78 ? 19.909 -2.319 -13.131 1.00 88.62 78 SER A C 1
ATOM 634 O O . SER A 1 78 ? 20.544 -2.637 -14.135 1.00 88.62 78 SER A O 1
ATOM 636 N N . GLY A 1 79 ? 19.388 -1.095 -12.986 1.00 87.81 79 GLY A N 1
ATOM 637 C CA . GLY A 1 79 ? 19.529 0.006 -13.938 1.00 87.81 79 GLY A CA 1
ATOM 638 C C . GLY A 1 79 ? 20.644 1.007 -13.615 1.00 87.81 79 GLY A C 1
ATOM 639 O O . GLY A 1 79 ? 20.702 2.044 -14.275 1.00 87.81 79 GLY A O 1
ATOM 640 N N . CYS A 1 80 ? 21.521 0.736 -12.637 1.00 92.12 80 CYS A N 1
ATOM 641 C CA . CYS A 1 80 ? 22.430 1.742 -12.066 1.00 92.12 80 CYS A CA 1
ATOM 642 C C . CYS A 1 80 ? 23.347 2.436 -13.083 1.00 92.12 80 CYS A C 1
ATOM 644 O O . CYS A 1 80 ? 23.615 3.627 -12.957 1.00 92.12 80 CYS A O 1
ATOM 646 N N . LYS A 1 81 ? 23.761 1.730 -14.143 1.00 93.31 81 LYS A N 1
ATOM 647 C CA . LYS A 1 81 ? 24.578 2.288 -15.233 1.00 93.31 81 LYS A CA 1
ATOM 648 C C . LYS A 1 81 ? 23.918 3.464 -15.969 1.00 93.31 81 LYS A C 1
ATOM 650 O O . LYS A 1 81 ? 24.603 4.209 -16.654 1.00 93.31 81 LYS A O 1
ATOM 655 N N . HIS A 1 82 ? 22.597 3.617 -15.856 1.00 91.75 82 HIS A N 1
ATOM 656 C CA . HIS A 1 82 ? 21.832 4.693 -16.490 1.00 91.75 82 HIS A CA 1
ATOM 657 C C . HIS A 1 82 ? 21.490 5.844 -15.539 1.00 91.75 82 HIS A C 1
ATOM 659 O O . HIS A 1 82 ? 20.891 6.817 -15.988 1.00 91.75 82 HIS A O 1
ATOM 665 N N . PHE A 1 83 ? 21.836 5.747 -14.251 1.00 95.50 83 PHE A N 1
ATOM 666 C CA . PHE A 1 83 ? 21.459 6.745 -13.249 1.00 95.50 83 PHE A CA 1
ATOM 667 C C . PHE A 1 83 ? 22.003 8.133 -13.575 1.00 95.50 83 PHE A C 1
ATOM 669 O O . PHE A 1 83 ? 21.217 9.067 -13.605 1.00 95.50 83 PHE A O 1
ATOM 676 N N . GLY A 1 84 ? 23.286 8.258 -13.935 1.00 96.31 84 GLY A N 1
ATOM 677 C CA . GLY A 1 84 ? 23.884 9.563 -14.246 1.00 96.31 84 GLY A CA 1
ATOM 678 C C . GLY A 1 84 ? 23.106 10.345 -15.311 1.00 96.31 84 GLY A C 1
ATOM 679 O O . GLY A 1 84 ? 22.774 11.504 -15.097 1.00 96.31 84 GLY A O 1
ATOM 680 N N . ASN A 1 85 ? 22.721 9.693 -16.413 1.00 95.69 85 ASN A N 1
ATOM 681 C CA . ASN A 1 85 ? 21.943 10.353 -17.468 1.00 95.69 85 ASN A CA 1
ATOM 682 C C . ASN A 1 85 ? 20.544 10.761 -16.984 1.00 95.69 85 ASN A C 1
ATOM 684 O O . ASN A 1 85 ? 20.097 11.853 -17.299 1.00 95.69 85 ASN A O 1
ATOM 688 N N . LYS A 1 86 ? 19.875 9.900 -16.206 1.00 94.69 86 LYS A N 1
ATOM 689 C CA . LYS A 1 86 ? 18.523 10.144 -15.668 1.00 94.69 86 LYS A CA 1
ATOM 690 C C . LYS A 1 86 ? 18.480 11.239 -14.608 1.00 94.69 86 LYS A C 1
ATOM 692 O O . LYS A 1 86 ? 17.466 11.909 -14.435 1.00 94.69 86 LYS A O 1
ATOM 697 N N . ASP A 1 87 ? 19.575 11.376 -13.872 1.00 95.75 87 ASP A N 1
ATOM 698 C CA . ASP A 1 87 ? 19.749 12.420 -12.872 1.00 95.75 87 ASP A CA 1
ATOM 699 C C . ASP A 1 87 ? 19.976 13.769 -13.571 1.00 95.75 87 ASP A C 1
ATOM 701 O O . ASP A 1 87 ? 19.365 14.761 -13.188 1.00 95.75 87 ASP A O 1
ATOM 705 N N . LEU A 1 88 ? 20.783 13.791 -14.641 1.00 96.56 88 LEU A N 1
ATOM 706 C CA . LEU A 1 88 ? 21.048 14.994 -15.438 1.00 96.56 88 LEU A CA 1
ATOM 707 C C . LEU A 1 88 ? 19.837 15.464 -16.257 1.00 96.56 88 LEU A C 1
ATOM 709 O O . LEU A 1 88 ? 19.635 16.666 -16.393 1.00 96.56 88 LEU A O 1
ATOM 713 N N . ASP A 1 89 ? 19.051 14.538 -16.814 1.00 96.00 89 ASP A N 1
ATOM 714 C CA . ASP A 1 89 ? 17.896 14.861 -17.667 1.00 96.00 89 ASP A CA 1
ATOM 715 C C . ASP A 1 89 ? 16.567 15.032 -16.904 1.00 96.00 89 ASP A C 1
ATOM 717 O O . ASP A 1 89 ? 15.527 15.256 -17.519 1.00 96.00 89 ASP A O 1
ATOM 721 N N . GLY A 1 90 ? 16.591 14.962 -15.568 1.00 95.94 90 GLY A N 1
ATOM 722 C CA . GLY A 1 90 ? 15.442 15.248 -14.703 1.00 95.94 90 GLY A CA 1
ATOM 723 C C . GLY A 1 90 ? 14.455 14.092 -14.512 1.00 95.94 90 GLY A C 1
ATOM 724 O O . GLY A 1 90 ? 13.564 14.198 -13.668 1.00 95.94 90 GLY A O 1
ATOM 725 N N . ARG A 1 91 ? 14.617 12.955 -15.202 1.00 96.50 91 ARG A N 1
ATOM 726 C CA . ARG A 1 91 ? 13.719 11.794 -15.037 1.00 96.50 91 ARG A CA 1
ATOM 727 C C . ARG A 1 91 ? 13.703 11.246 -13.618 1.00 96.50 91 ARG A C 1
ATOM 729 O O . ARG A 1 91 ? 12.643 10.902 -13.106 1.00 96.50 91 ARG A O 1
ATOM 736 N N . THR A 1 92 ? 14.860 11.199 -12.960 1.00 96.69 92 THR A N 1
ATOM 737 C CA . THR A 1 92 ? 14.923 10.764 -11.560 1.00 96.69 92 THR A CA 1
ATOM 738 C C . THR A 1 92 ? 14.113 11.683 -10.655 1.00 96.69 92 THR A C 1
ATOM 740 O O . THR A 1 92 ? 13.420 11.192 -9.774 1.00 96.69 92 THR A O 1
ATOM 743 N N . MET A 1 93 ? 14.171 12.997 -10.883 1.00 97.25 93 MET A N 1
ATOM 744 C CA . MET A 1 93 ? 13.430 13.978 -10.089 1.00 97.25 93 MET A CA 1
ATOM 745 C C . MET A 1 93 ? 11.917 13.814 -10.271 1.00 97.25 93 MET A C 1
ATOM 747 O O . MET A 1 93 ? 11.196 13.794 -9.280 1.00 97.25 93 MET A O 1
ATOM 751 N N . ALA A 1 94 ? 11.449 13.600 -11.505 1.00 97.44 94 ALA A N 1
ATOM 752 C CA . ALA A 1 94 ? 10.040 13.306 -11.775 1.00 97.44 94 ALA A CA 1
ATOM 753 C C . ALA A 1 94 ? 9.571 12.017 -11.070 1.00 97.44 94 ALA A C 1
ATOM 755 O O . ALA A 1 94 ? 8.516 11.996 -10.443 1.00 97.44 94 ALA A O 1
ATOM 756 N N . SER A 1 95 ? 10.383 10.954 -11.099 1.00 97.25 95 SER A N 1
ATOM 757 C CA . SER A 1 95 ? 10.073 9.709 -10.383 1.00 97.25 95 SER A CA 1
ATOM 758 C C . SER A 1 95 ? 10.096 9.873 -8.858 1.00 97.25 95 SER A C 1
ATOM 760 O O . SER A 1 95 ? 9.332 9.201 -8.170 1.00 97.25 95 SER A O 1
ATOM 762 N N . VAL A 1 96 ? 10.952 10.743 -8.309 1.00 98.19 96 VAL A N 1
ATOM 763 C CA . VAL A 1 96 ? 10.954 11.081 -6.872 1.00 98.19 96 VAL A CA 1
ATOM 764 C C . VAL A 1 96 ? 9.672 11.814 -6.487 1.00 98.19 96 VAL A C 1
ATOM 766 O O . VAL A 1 96 ? 9.088 11.491 -5.456 1.00 98.19 96 VAL A O 1
ATOM 769 N N . GLU A 1 97 ? 9.192 12.731 -7.327 1.00 98.06 97 GLU A N 1
ATOM 770 C CA . GLU A 1 97 ? 7.948 13.453 -7.055 1.00 98.06 97 GLU A CA 1
ATOM 771 C C . GLU A 1 97 ? 6.738 12.517 -6.983 1.00 98.06 97 GLU A C 1
ATOM 773 O O . GLU A 1 97 ? 5.926 12.653 -6.075 1.00 98.06 97 GLU A O 1
ATOM 778 N N . LEU A 1 98 ? 6.675 11.483 -7.828 1.00 98.12 98 LEU A N 1
ATOM 779 C CA . LEU A 1 98 ? 5.646 10.438 -7.721 1.00 98.12 98 LEU A CA 1
ATOM 780 C C . LEU A 1 98 ? 5.669 9.714 -6.365 1.00 98.12 98 LEU A C 1
ATOM 782 O O . LEU A 1 98 ? 4.614 9.388 -5.815 1.00 98.12 98 LEU A O 1
ATOM 786 N N . VAL A 1 99 ? 6.858 9.466 -5.803 1.00 98.44 99 VAL A N 1
ATOM 787 C CA . VAL A 1 99 ? 6.993 8.858 -4.469 1.00 98.44 99 VAL A CA 1
ATOM 788 C C . VAL A 1 99 ? 6.515 9.829 -3.394 1.00 98.44 99 VAL A C 1
ATOM 790 O O . VAL A 1 99 ? 5.747 9.434 -2.522 1.00 98.44 99 VAL A O 1
ATOM 793 N N . HIS A 1 100 ? 6.902 11.103 -3.468 1.00 98.50 100 HIS A N 1
ATOM 794 C CA . HIS A 1 100 ? 6.421 12.114 -2.525 1.00 98.50 100 HIS A CA 1
ATOM 795 C C . HIS A 1 100 ? 4.906 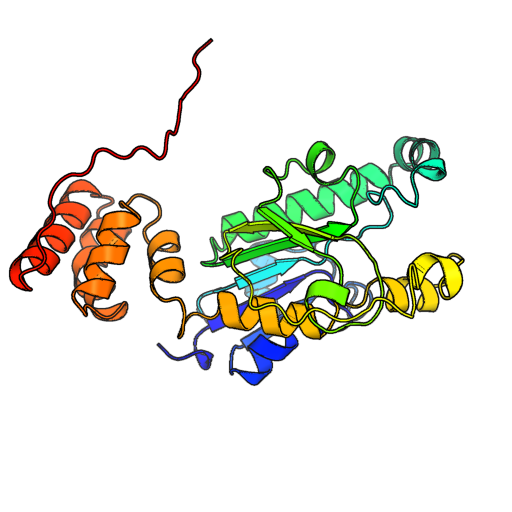12.290 -2.600 1.00 98.50 100 HIS A C 1
ATOM 797 O O . HIS A 1 100 ? 4.250 12.337 -1.564 1.00 98.50 100 HIS A O 1
ATOM 803 N N . GLN A 1 101 ? 4.338 12.326 -3.802 1.00 98.44 101 GLN A N 1
ATOM 804 C CA . GLN A 1 101 ? 2.900 12.433 -3.990 1.00 98.44 101 GLN A CA 1
ATOM 805 C C . GLN A 1 101 ? 2.168 11.209 -3.435 1.00 98.44 101 GLN A C 1
ATOM 807 O O . GLN A 1 101 ? 1.166 11.358 -2.744 1.00 98.44 101 GLN A O 1
ATOM 812 N N . THR A 1 102 ? 2.727 10.009 -3.615 1.00 98.56 102 THR A N 1
ATOM 813 C CA . THR A 1 102 ? 2.231 8.787 -2.962 1.00 98.56 102 THR A CA 1
ATOM 814 C C . THR A 1 102 ? 2.204 8.934 -1.437 1.00 98.56 102 THR A C 1
ATOM 816 O O . THR A 1 102 ? 1.202 8.608 -0.804 1.00 98.56 102 THR A O 1
ATOM 819 N N . LEU A 1 103 ? 3.271 9.470 -0.835 1.00 98.19 103 LEU A N 1
ATOM 820 C CA . LEU A 1 103 ? 3.325 9.718 0.609 1.00 98.19 103 LEU A CA 1
ATOM 821 C C . LEU A 1 103 ? 2.321 10.788 1.062 1.00 98.19 103 LEU A C 1
ATOM 823 O O . LEU A 1 103 ? 1.734 10.636 2.129 1.00 98.19 103 LEU A O 1
ATOM 827 N N . ARG A 1 104 ? 2.070 11.828 0.257 1.00 98.06 104 ARG A N 1
ATOM 828 C CA . ARG A 1 104 ? 1.033 12.837 0.546 1.00 98.06 104 ARG A CA 1
ATOM 829 C C . ARG A 1 104 ? -0.366 12.225 0.546 1.00 98.06 104 ARG A C 1
ATOM 831 O O . ARG A 1 104 ? -1.150 12.537 1.432 1.00 98.06 104 ARG A O 1
ATOM 838 N N . VAL A 1 105 ? -0.662 11.325 -0.392 1.00 97.81 105 VAL A N 1
ATOM 839 C CA . VAL A 1 105 ? -1.943 10.596 -0.435 1.00 97.81 105 VAL A CA 1
ATOM 840 C C . VAL A 1 105 ? -2.089 9.682 0.786 1.00 97.81 105 VAL A C 1
ATOM 842 O O . VAL A 1 105 ? -3.156 9.633 1.393 1.00 97.81 105 VAL A O 1
ATOM 845 N N . ILE A 1 106 ? -1.010 9.005 1.195 1.00 96.88 106 ILE A N 1
ATOM 846 C CA . ILE A 1 106 ? -0.985 8.204 2.428 1.00 96.88 106 ILE A CA 1
ATOM 847 C C . ILE A 1 106 ? -1.241 9.074 3.662 1.00 96.88 106 ILE A C 1
ATOM 849 O O . ILE A 1 106 ? -2.041 8.688 4.508 1.00 96.88 106 ILE A O 1
ATOM 853 N N . GLU A 1 107 ? -0.605 10.240 3.764 1.00 94.25 107 GLU A N 1
ATOM 854 C CA . GLU A 1 107 ? -0.814 11.159 4.890 1.00 94.25 107 GLU A CA 1
ATOM 855 C C . GLU A 1 107 ? -2.220 11.768 4.893 1.00 94.25 107 GLU A C 1
ATOM 857 O O . GLU A 1 107 ? -2.791 11.975 5.959 1.00 94.25 107 GLU A O 1
ATOM 862 N N . TYR A 1 108 ? -2.795 12.026 3.718 1.00 94.19 108 TYR A N 1
ATOM 863 C CA . TYR A 1 108 ? -4.146 12.565 3.589 1.00 94.19 108 TYR A CA 1
ATOM 864 C C . TYR A 1 108 ? -5.208 11.576 4.084 1.00 94.19 108 TYR A C 1
ATOM 866 O O . TYR A 1 108 ? -6.045 11.936 4.908 1.00 94.19 108 TYR A O 1
ATOM 874 N N . TYR A 1 109 ? -5.148 10.319 3.631 1.00 93.88 109 TYR A N 1
ATOM 875 C CA . TYR A 1 109 ? -6.131 9.298 4.010 1.00 93.88 109 TYR A CA 1
ATOM 876 C C . TYR A 1 109 ? -5.839 8.610 5.344 1.00 93.88 109 TYR A C 1
ATOM 878 O O . TYR A 1 109 ? -6.740 8.005 5.920 1.00 93.88 109 TYR A O 1
ATOM 886 N N . LYS A 1 110 ? -4.586 8.653 5.814 1.00 91.44 110 LYS A N 1
ATOM 887 C CA . LYS A 1 110 ? -4.104 7.946 7.012 1.00 91.44 110 LYS A CA 1
ATOM 888 C C . LYS A 1 110 ? -4.610 6.498 7.090 1.00 91.44 110 LYS A C 1
ATOM 890 O O . LYS A 1 110 ? -5.124 6.089 8.133 1.00 91.44 110 LYS A O 1
ATOM 895 N N . PRO A 1 111 ? -4.458 5.698 6.018 1.00 94.19 111 PRO A N 1
ATOM 896 C CA . PRO A 1 111 ? -5.066 4.378 5.950 1.00 94.19 111 PRO A CA 1
ATOM 897 C C . PRO A 1 111 ? -4.527 3.476 7.056 1.00 94.19 111 PRO A C 1
ATOM 899 O O . PRO A 1 111 ? -3.369 3.607 7.473 1.00 94.19 111 PRO A O 1
ATOM 902 N N . ALA A 1 112 ? -5.328 2.503 7.490 1.00 92.31 112 ALA A N 1
ATOM 903 C CA . ALA A 1 112 ? -4.880 1.520 8.469 1.00 92.31 112 ALA A CA 1
ATOM 904 C C . ALA A 1 112 ? -3.574 0.840 8.046 1.00 92.31 112 ALA A C 1
ATOM 906 O O . ALA A 1 112 ? -2.621 0.710 8.826 1.00 92.31 112 ALA A O 1
ATOM 907 N N . LEU A 1 113 ? -3.525 0.506 6.761 1.00 95.25 113 LEU A N 1
ATOM 908 C CA . LEU A 1 113 ? -2.401 -0.117 6.108 1.00 95.25 113 LEU A CA 1
ATOM 909 C C . LEU A 1 113 ? -1.873 0.741 4.962 1.00 95.25 113 LEU A C 1
ATOM 911 O O . LEU A 1 113 ? -2.625 1.244 4.132 1.00 95.25 113 LEU A O 1
ATOM 915 N N . TRP A 1 114 ? -0.555 0.815 4.835 1.00 97.75 114 TRP A N 1
ATOM 916 C CA . TRP A 1 114 ? 0.047 1.226 3.573 1.00 97.75 114 TRP A CA 1
ATOM 917 C C . TRP A 1 114 ? 1.329 0.461 3.294 1.00 97.75 114 TRP A C 1
ATOM 919 O O . TRP A 1 114 ? 2.081 0.112 4.212 1.00 97.75 114 TRP A O 1
ATOM 929 N N . ALA A 1 115 ? 1.581 0.220 2.012 1.00 98.44 115 ALA A N 1
ATOM 930 C CA . ALA A 1 115 ? 2.783 -0.439 1.546 1.00 98.44 115 ALA A CA 1
ATOM 931 C C . ALA A 1 115 ? 3.279 0.179 0.241 1.00 98.44 115 ALA A C 1
ATOM 933 O O . ALA A 1 115 ? 2.528 0.296 -0.721 1.00 98.44 115 ALA A O 1
ATOM 934 N N . VAL A 1 116 ? 4.565 0.515 0.193 1.00 98.62 116 VAL A N 1
ATOM 935 C CA . VAL A 1 116 ? 5.282 0.849 -1.043 1.00 98.62 116 VAL A CA 1
ATOM 936 C C . VAL A 1 116 ? 6.184 -0.329 -1.392 1.00 98.62 116 VAL A C 1
ATOM 938 O O . VAL A 1 116 ? 6.922 -0.803 -0.530 1.00 98.62 116 VAL A O 1
ATOM 941 N N . GLU A 1 117 ? 6.146 -0.803 -2.637 1.00 97.75 117 GLU A N 1
ATOM 942 C CA . GLU A 1 117 ? 7.027 -1.859 -3.147 1.00 97.75 117 GLU A CA 1
ATOM 943 C C . GLU A 1 117 ? 8.029 -1.317 -4.160 1.00 97.75 117 GLU A C 1
ATOM 945 O O . GLU A 1 117 ? 7.723 -0.499 -5.031 1.00 97.75 117 GLU A O 1
ATOM 950 N N . ASN A 1 118 ? 9.260 -1.813 -4.066 1.00 97.00 118 ASN A N 1
ATOM 951 C CA . ASN A 1 118 ? 10.259 -1.616 -5.102 1.00 97.00 118 ASN A CA 1
ATOM 952 C C . ASN A 1 118 ? 11.342 -2.702 -5.043 1.00 97.00 118 ASN A C 1
ATOM 954 O O . ASN A 1 118 ? 11.691 -3.198 -3.967 1.00 97.00 118 ASN A O 1
ATOM 958 N N . PRO A 1 119 ? 11.989 -3.013 -6.178 1.00 94.44 119 PRO A N 1
ATOM 959 C CA . PRO A 1 119 ? 13.260 -3.720 -6.173 1.00 94.44 119 PRO A CA 1
ATOM 960 C C . PRO A 1 119 ? 14.334 -2.998 -5.347 1.00 94.44 119 PRO A C 1
ATOM 962 O O . PRO A 1 119 ? 14.297 -1.783 -5.151 1.00 94.44 119 PRO A O 1
ATOM 965 N N . VAL A 1 120 ? 15.371 -3.740 -4.947 1.00 95.06 120 VAL A N 1
ATOM 966 C CA . VAL A 1 120 ? 16.547 -3.162 -4.275 1.00 95.06 120 VAL A CA 1
ATOM 967 C C . VAL A 1 120 ? 17.140 -2.026 -5.115 1.00 95.06 120 VAL A C 1
ATOM 969 O O . VAL A 1 120 ? 17.441 -2.201 -6.302 1.00 95.06 120 VAL A O 1
ATOM 972 N N . GLY A 1 121 ? 17.347 -0.864 -4.499 1.00 95.44 121 GLY A N 1
ATOM 973 C CA . GLY A 1 121 ? 17.673 0.345 -5.238 1.00 95.44 121 GLY A CA 1
ATOM 974 C C . GLY A 1 121 ? 17.895 1.569 -4.362 1.00 95.44 121 GLY A C 1
ATOM 975 O O . GLY A 1 121 ? 18.263 1.462 -3.197 1.00 95.44 121 GLY A O 1
ATOM 976 N N . ARG A 1 122 ? 17.689 2.743 -4.960 1.00 97.19 122 ARG A N 1
ATOM 977 C CA . ARG A 1 122 ? 17.890 4.053 -4.323 1.00 97.19 122 ARG A CA 1
ATOM 978 C C . ARG A 1 122 ? 16.591 4.770 -3.927 1.00 97.19 122 ARG A C 1
ATOM 980 O O . ARG A 1 122 ? 16.677 5.926 -3.532 1.00 97.19 122 ARG A O 1
ATOM 987 N N . ILE A 1 123 ? 15.428 4.114 -4.041 1.00 98.00 123 ILE A N 1
ATOM 988 C CA . ILE A 1 123 ? 14.119 4.727 -3.739 1.00 98.00 123 ILE A CA 1
ATOM 989 C C . ILE A 1 123 ? 14.017 5.170 -2.279 1.00 98.00 123 ILE A C 1
ATOM 991 O O . ILE A 1 123 ? 13.559 6.273 -2.035 1.00 98.00 123 ILE A O 1
ATOM 995 N N . GLU A 1 124 ? 14.523 4.372 -1.333 1.00 96.94 124 GLU A N 1
ATOM 996 C CA . GLU A 1 124 ? 14.459 4.700 0.096 1.00 96.94 124 GLU A CA 1
ATOM 997 C C . GLU A 1 124 ? 15.132 6.042 0.391 1.00 96.94 124 GLU A C 1
ATOM 999 O O . GLU A 1 124 ? 14.514 6.965 0.911 1.00 96.94 124 GLU A O 1
ATOM 1004 N N . ARG A 1 125 ? 16.381 6.188 -0.064 1.00 97.31 125 ARG A N 1
ATOM 1005 C CA . ARG A 1 125 ? 17.167 7.410 0.120 1.00 97.31 125 ARG A CA 1
ATOM 1006 C C . ARG A 1 125 ? 16.616 8.601 -0.662 1.00 97.31 125 ARG A C 1
ATOM 1008 O O . ARG A 1 125 ? 16.662 9.713 -0.155 1.00 97.31 125 ARG A O 1
ATOM 1015 N N . LEU A 1 126 ? 16.207 8.402 -1.918 1.00 97.62 126 LEU A N 1
ATOM 1016 C CA . LEU A 1 126 ? 15.800 9.516 -2.782 1.00 97.62 126 LEU A CA 1
ATOM 1017 C C . LEU A 1 126 ? 14.362 9.977 -2.538 1.00 97.62 126 LEU A C 1
ATOM 1019 O O . LEU A 1 126 ? 14.095 11.159 -2.694 1.00 97.62 126 LEU A O 1
ATOM 1023 N N . GLY A 1 127 ? 13.460 9.059 -2.195 1.00 96.38 127 GLY A N 1
ATOM 1024 C CA . GLY A 1 127 ? 12.049 9.343 -1.936 1.00 96.38 127 GLY A CA 1
ATOM 1025 C C . GLY A 1 127 ? 11.717 9.563 -0.461 1.00 96.38 127 GLY A C 1
ATOM 1026 O O .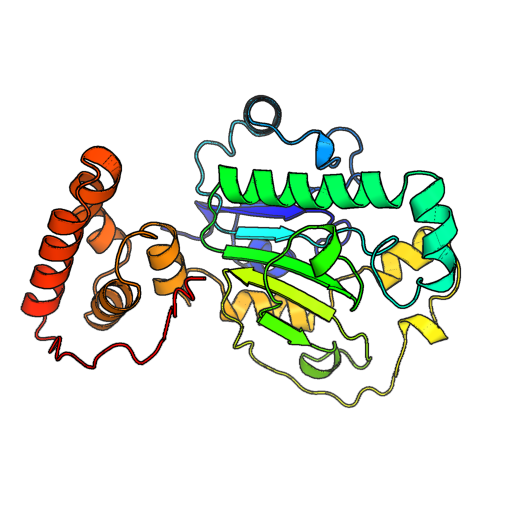 GLY A 1 127 ? 10.544 9.700 -0.135 1.00 96.38 127 GLY A O 1
ATOM 1027 N N . GLY A 1 128 ? 12.715 9.544 0.431 1.00 95.94 128 GLY A N 1
ATOM 1028 C CA . GLY A 1 128 ? 12.517 9.784 1.863 1.00 95.94 128 GLY A CA 1
ATOM 1029 C C . GLY A 1 128 ? 11.668 8.721 2.565 1.00 95.94 128 GLY A C 1
ATOM 1030 O O . GLY A 1 128 ? 10.950 9.042 3.508 1.00 95.94 128 GLY A O 1
ATOM 1031 N N . LEU A 1 129 ? 11.717 7.465 2.105 1.00 96.81 129 LEU A N 1
ATOM 1032 C CA . LEU A 1 129 ? 10.985 6.376 2.756 1.00 96.81 129 LEU A CA 1
ATOM 1033 C C . LEU A 1 129 ? 11.661 5.998 4.087 1.00 96.81 129 LEU A C 1
ATOM 1035 O O . LEU A 1 129 ? 12.879 6.151 4.221 1.00 96.81 129 LEU A O 1
ATOM 1039 N N . PRO A 1 130 ? 10.902 5.458 5.060 1.00 94.69 130 PRO A N 1
ATOM 1040 C CA . PRO A 1 130 ? 11.487 4.867 6.263 1.00 94.69 130 PRO A CA 1
ATOM 1041 C C . PRO A 1 130 ? 12.364 3.655 5.912 1.00 94.69 130 PRO A C 1
ATOM 1043 O O . PRO A 1 130 ? 12.467 3.259 4.755 1.00 94.69 130 PRO A O 1
ATOM 1046 N N . ALA A 1 131 ? 12.965 3.006 6.909 1.00 95.75 131 ALA A N 1
ATOM 1047 C CA . ALA A 1 131 ? 13.594 1.708 6.677 1.00 95.75 131 ALA A CA 1
ATOM 1048 C C . ALA A 1 131 ? 12.553 0.691 6.169 1.00 95.75 131 ALA A C 1
ATOM 1050 O O . ALA A 1 131 ? 11.429 0.625 6.683 1.00 95.75 131 ALA A O 1
ATOM 1051 N N . TRP A 1 132 ? 12.916 -0.109 5.163 1.00 97.25 132 TRP A N 1
ATOM 1052 C CA . TRP A 1 132 ? 12.070 -1.222 4.721 1.00 97.25 132 TRP A CA 1
ATOM 1053 C C . TRP A 1 132 ? 11.803 -2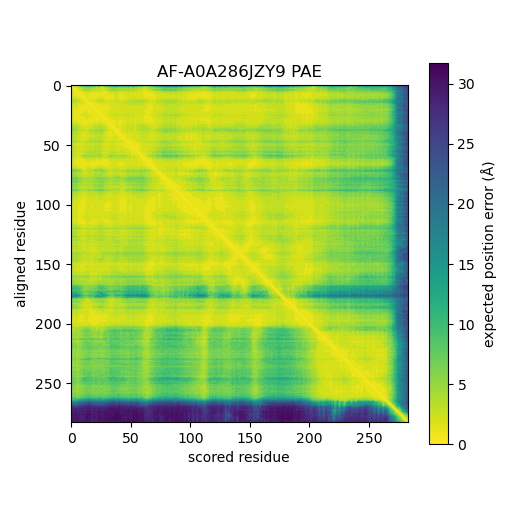.186 5.883 1.00 97.25 132 TRP A C 1
ATOM 1055 O O . TRP A 1 132 ? 12.650 -2.403 6.750 1.00 97.25 132 TRP A O 1
ATOM 1065 N N . ARG A 1 133 ? 10.614 -2.790 5.889 1.00 96.88 133 ARG A N 1
ATOM 1066 C CA . ARG A 1 133 ? 10.177 -3.716 6.950 1.00 96.88 133 ARG A CA 1
ATOM 1067 C C . ARG A 1 133 ? 10.129 -5.166 6.505 1.00 96.88 133 ARG A C 1
ATOM 1069 O O . ARG A 1 133 ? 10.190 -6.061 7.339 1.00 96.88 133 ARG A O 1
ATOM 1076 N N . LEU A 1 134 ? 10.037 -5.396 5.198 1.00 97.38 134 LEU A N 1
ATOM 1077 C CA . LEU A 1 134 ? 10.034 -6.726 4.612 1.00 97.38 134 LEU A CA 1
ATOM 1078 C C . LEU A 1 134 ? 10.920 -6.751 3.370 1.00 97.38 134 LEU A C 1
ATOM 1080 O O . LEU A 1 134 ? 10.882 -5.846 2.536 1.00 97.38 134 LEU A O 1
ATOM 1084 N N . SER A 1 135 ? 11.678 -7.832 3.226 1.00 97.12 135 SER A N 1
ATOM 1085 C CA . SER A 1 135 ? 12.299 -8.211 1.966 1.00 97.12 135 SER A CA 1
ATOM 1086 C C . SER A 1 135 ? 11.884 -9.629 1.622 1.00 97.12 135 SER A C 1
ATOM 1088 O O . SER A 1 135 ? 11.855 -10.494 2.495 1.00 97.12 135 SER A O 1
ATOM 1090 N N . PHE A 1 136 ? 11.589 -9.877 0.352 1.00 96.06 136 PHE A N 1
ATOM 1091 C CA . PHE A 1 136 ? 11.232 -11.210 -0.108 1.00 96.06 136 PHE A CA 1
ATOM 1092 C C . PHE A 1 136 ? 11.739 -11.468 -1.525 1.00 96.06 136 PHE A C 1
ATOM 1094 O O . PHE A 1 136 ? 12.003 -10.542 -2.300 1.00 96.06 136 PHE A O 1
ATOM 1101 N N . ASP A 1 137 ? 11.843 -12.751 -1.851 1.00 96.75 137 ASP A N 1
ATOM 1102 C CA . ASP A 1 137 ? 11.916 -13.254 -3.211 1.00 96.75 137 ASP A CA 1
ATOM 1103 C C . ASP A 1 137 ? 10.609 -14.000 -3.523 1.00 96.75 137 ASP A C 1
ATOM 1105 O O . ASP A 1 137 ? 10.028 -14.603 -2.617 1.00 96.75 137 ASP A O 1
ATOM 1109 N N . PRO A 1 138 ? 10.144 -14.006 -4.784 1.00 96.19 138 PRO A N 1
ATOM 1110 C CA . PRO A 1 138 ? 8.929 -14.721 -5.184 1.00 96.19 138 PRO A CA 1
ATOM 1111 C C . PRO A 1 138 ? 8.941 -16.204 -4.770 1.00 96.19 138 PRO A C 1
ATOM 1113 O O . PRO A 1 138 ? 7.923 -16.741 -4.341 1.00 96.19 138 PRO A O 1
ATOM 1116 N N . CYS A 1 139 ? 10.117 -16.840 -4.765 1.00 96.75 139 CYS A N 1
ATOM 1117 C CA . CYS A 1 139 ? 10.270 -18.225 -4.323 1.00 96.75 139 CYS A CA 1
ATOM 1118 C C . CYS A 1 139 ? 10.010 -18.463 -2.835 1.00 96.75 139 CYS A C 1
ATOM 1120 O O . CYS A 1 139 ? 9.829 -19.610 -2.451 1.00 96.75 139 CYS A O 1
ATOM 1122 N N . HIS A 1 140 ? 9.956 -17.429 -1.992 1.00 97.12 140 HIS A N 1
ATOM 1123 C CA . HIS A 1 140 ? 9.533 -17.575 -0.594 1.00 97.12 140 HIS A CA 1
ATOM 1124 C C . HIS A 1 140 ? 8.019 -17.794 -0.460 1.00 97.12 140 HIS A C 1
ATOM 1126 O O . HIS A 1 140 ? 7.561 -18.272 0.575 1.00 97.12 140 HIS A O 1
ATOM 1132 N N . VAL A 1 141 ? 7.248 -17.442 -1.491 1.00 95.62 141 VAL A N 1
ATOM 1133 C CA . VAL A 1 141 ? 5.779 -17.386 -1.463 1.00 95.62 141 VAL A CA 1
ATOM 1134 C C . VAL A 1 141 ? 5.131 -18.163 -2.616 1.00 95.62 141 VAL A C 1
ATOM 1136 O O . VAL A 1 141 ? 3.968 -17.949 -2.919 1.00 95.62 141 VAL A O 1
ATOM 1139 N N . GLY A 1 142 ? 5.854 -19.098 -3.239 1.00 94.25 142 GLY A N 1
ATOM 1140 C CA . GLY A 1 142 ? 5.282 -20.067 -4.186 1.00 94.25 142 GLY A CA 1
ATOM 1141 C C . GLY A 1 142 ? 5.672 -19.878 -5.653 1.00 94.25 142 GLY A C 1
ATOM 1142 O O . GLY A 1 142 ? 5.418 -20.763 -6.467 1.00 94.25 142 GLY A O 1
ATOM 1143 N N . ASP A 1 143 ? 6.347 -18.784 -6.005 1.00 94.75 143 ASP A N 1
ATOM 1144 C CA . ASP A 1 143 ? 6.732 -18.477 -7.386 1.00 94.75 143 ASP A CA 1
ATOM 1145 C C . ASP A 1 143 ? 8.186 -18.915 -7.686 1.00 94.75 143 ASP A C 1
ATOM 1147 O O . ASP A 1 143 ? 9.114 -18.443 -7.035 1.00 94.75 143 ASP A O 1
ATOM 1151 N N . PRO A 1 144 ? 8.475 -19.763 -8.693 1.00 95.69 144 PRO A N 1
ATOM 1152 C CA . PRO A 1 144 ? 9.760 -20.473 -8.818 1.00 95.69 144 PRO A CA 1
ATOM 1153 C C . PRO A 1 144 ? 10.924 -19.639 -9.398 1.00 95.69 144 PRO A C 1
ATOM 1155 O O . PRO A 1 144 ? 11.789 -20.171 -10.101 1.00 95.69 144 PRO A O 1
ATOM 1158 N N . TYR A 1 145 ? 10.986 -18.337 -9.113 1.00 95.25 145 TYR A N 1
ATOM 1159 C CA . TYR A 1 145 ? 12.042 -17.430 -9.572 1.00 95.25 145 TYR A CA 1
ATOM 1160 C C . TYR A 1 145 ? 12.523 -16.484 -8.467 1.00 95.25 145 TYR A C 1
ATOM 1162 O O . TYR A 1 145 ? 11.828 -16.225 -7.487 1.00 95.25 145 TYR A O 1
ATOM 1170 N N . THR A 1 146 ? 13.724 -15.933 -8.647 1.00 94.69 146 THR A N 1
ATOM 1171 C CA . THR A 1 146 ? 14.283 -14.908 -7.761 1.00 94.69 146 THR A CA 1
ATOM 1172 C C . THR A 1 146 ? 14.119 -13.521 -8.360 1.00 94.69 146 THR A C 1
ATOM 1174 O O . THR A 1 146 ? 14.326 -13.277 -9.558 1.00 94.69 146 THR A O 1
ATOM 1177 N N . LYS A 1 147 ? 13.730 -12.590 -7.498 1.00 92.69 147 LYS A N 1
ATOM 1178 C CA . LYS A 1 147 ? 13.614 -11.165 -7.770 1.00 92.69 147 LYS A CA 1
ATOM 1179 C C . LYS A 1 147 ? 13.464 -10.471 -6.422 1.00 92.69 147 LYS A C 1
ATOM 1181 O O . LYS A 1 147 ? 12.348 -10.173 -6.012 1.00 92.69 147 LYS A O 1
ATOM 1186 N N . LYS A 1 148 ? 14.586 -10.208 -5.755 1.00 94.94 148 LYS A N 1
ATOM 1187 C CA . LYS A 1 148 ? 14.573 -9.569 -4.440 1.00 94.94 148 LYS A CA 1
ATOM 1188 C C . LYS A 1 148 ? 13.855 -8.218 -4.490 1.00 94.94 148 LYS A C 1
ATOM 1190 O O . LYS A 1 148 ? 14.283 -7.302 -5.205 1.00 94.94 148 LYS A O 1
ATOM 1195 N N . ARG A 1 149 ? 12.786 -8.110 -3.709 1.00 94.19 149 ARG A N 1
ATOM 1196 C CA . ARG A 1 149 ? 11.951 -6.919 -3.534 1.00 94.19 149 ARG A CA 1
ATOM 1197 C C . ARG A 1 149 ? 11.996 -6.462 -2.076 1.00 94.19 149 ARG A C 1
ATOM 1199 O O . ARG A 1 149 ? 12.357 -7.235 -1.180 1.00 94.19 149 ARG A O 1
ATOM 1206 N N . LEU A 1 150 ? 11.687 -5.191 -1.869 1.00 97.94 150 LEU A N 1
ATOM 1207 C CA . LEU A 1 150 ? 11.615 -4.528 -0.572 1.00 97.94 150 LEU A CA 1
ATOM 1208 C C . LEU A 1 150 ? 10.236 -3.882 -0.433 1.00 97.94 150 LEU A C 1
ATOM 1210 O O . LEU A 1 150 ? 9.703 -3.358 -1.414 1.00 97.94 150 LEU A O 1
ATOM 1214 N N . ILE A 1 151 ? 9.684 -3.930 0.779 1.00 98.38 151 ILE A N 1
ATOM 1215 C CA . ILE A 1 151 ? 8.411 -3.304 1.129 1.00 98.38 151 ILE A CA 1
ATOM 1216 C C . ILE A 1 151 ? 8.623 -2.342 2.297 1.00 98.38 151 ILE A C 1
ATOM 1218 O O . ILE A 1 151 ? 9.196 -2.701 3.334 1.00 98.38 151 ILE A O 1
ATOM 1222 N N . TRP A 1 152 ? 8.116 -1.128 2.127 1.00 98.50 152 TRP A N 1
ATOM 1223 C CA . TRP A 1 152 ? 8.102 -0.055 3.116 1.00 98.50 152 TRP A CA 1
ATOM 1224 C C . TRP A 1 152 ? 6.676 0.212 3.575 1.00 98.50 152 TRP A C 1
ATOM 1226 O O . TRP A 1 152 ? 5.761 0.104 2.768 1.00 98.50 152 TRP A O 1
ATOM 1236 N N . GLY A 1 153 ? 6.488 0.591 4.840 1.00 96.25 153 GLY A N 1
ATOM 1237 C CA . GLY A 1 153 ? 5.217 1.145 5.310 1.00 96.25 153 GLY A CA 1
ATOM 1238 C C . GLY A 1 153 ? 4.670 0.577 6.610 1.00 96.25 153 GLY A C 1
ATOM 1239 O O . GLY A 1 153 ? 5.403 0.028 7.436 1.00 96.25 153 GLY A O 1
ATOM 1240 N N . ARG A 1 154 ? 3.363 0.730 6.819 1.00 93.25 154 ARG A N 1
ATOM 1241 C CA . ARG A 1 154 ? 2.648 0.241 8.002 1.00 93.25 154 ARG A CA 1
ATOM 1242 C C . ARG A 1 154 ? 1.790 -0.962 7.622 1.00 93.25 154 ARG A C 1
ATOM 1244 O O . ARG A 1 154 ? 0.688 -0.804 7.121 1.00 93.25 154 ARG A O 1
ATOM 1251 N N . PHE A 1 155 ? 2.322 -2.154 7.863 1.00 94.00 155 PHE A N 1
ATOM 1252 C CA . PHE A 1 155 ? 1.664 -3.443 7.636 1.00 94.00 155 PHE A CA 1
ATOM 1253 C C . PHE A 1 155 ? 2.213 -4.503 8.613 1.00 94.00 155 PHE A C 1
ATOM 1255 O O . PHE A 1 155 ? 3.205 -4.260 9.311 1.00 94.00 155 PHE A O 1
ATOM 1262 N N . ASN A 1 156 ? 1.588 -5.670 8.686 1.00 92.81 156 ASN A N 1
ATOM 1263 C CA . ASN A 1 156 ? 2.121 -6.866 9.325 1.00 92.81 156 ASN A CA 1
ATOM 1264 C C . ASN A 1 156 ? 3.092 -7.583 8.370 1.00 92.81 156 ASN A C 1
ATOM 1266 O O . ASN A 1 156 ? 2.702 -8.027 7.288 1.00 92.81 156 ASN A O 1
ATOM 1270 N N . ALA A 1 157 ? 4.363 -7.660 8.770 1.00 94.12 157 ALA A N 1
ATOM 1271 C CA . ALA A 1 157 ? 5.441 -8.248 7.974 1.00 94.12 157 ALA A CA 1
ATOM 1272 C C . ALA A 1 157 ? 5.625 -9.760 8.202 1.00 94.12 157 ALA A C 1
ATOM 1274 O O . ALA A 1 157 ? 6.467 -10.364 7.535 1.00 94.12 157 ALA A O 1
ATOM 1275 N N . ASP A 1 158 ? 4.852 -10.368 9.106 1.00 92.75 158 ASP A N 1
ATOM 1276 C CA . ASP A 1 158 ? 4.832 -11.817 9.314 1.00 92.75 158 ASP A CA 1
ATOM 1277 C C . ASP A 1 158 ? 3.894 -12.481 8.296 1.00 92.75 158 ASP A C 1
ATOM 1279 O O . ASP A 1 158 ? 2.726 -12.766 8.559 1.00 92.75 158 ASP A O 1
ATOM 1283 N N . LEU A 1 159 ? 4.391 -12.613 7.065 1.00 94.69 159 LEU A N 1
ATOM 1284 C CA . LEU A 1 159 ? 3.629 -13.188 5.962 1.00 94.69 159 LEU A CA 1
ATOM 1285 C C . LEU A 1 159 ? 3.667 -14.721 6.038 1.00 94.69 159 LEU A C 1
ATOM 1287 O O . LEU A 1 159 ? 4.744 -15.290 6.240 1.00 94.69 159 LEU A O 1
ATOM 1291 N N . PRO A 1 160 ? 2.552 -15.417 5.753 1.00 94.69 160 PRO A N 1
ATOM 1292 C CA . PRO A 1 160 ? 2.598 -16.852 5.516 1.00 94.69 160 PRO A CA 1
ATOM 1293 C C . PRO A 1 160 ? 3.505 -17.151 4.314 1.00 94.69 160 PRO A C 1
ATOM 1295 O O . PRO A 1 160 ? 3.381 -16.547 3.245 1.00 94.69 160 PRO A O 1
ATOM 1298 N N . VAL A 1 161 ? 4.432 -18.091 4.492 1.00 93.94 161 VAL A N 1
ATOM 1299 C CA . VAL A 1 161 ? 5.413 -18.479 3.470 1.00 93.94 161 VAL A CA 1
ATOM 1300 C C . VAL A 1 161 ? 5.038 -19.801 2.807 1.00 93.94 161 VAL A C 1
ATOM 1302 O O . VAL A 1 161 ? 4.515 -20.712 3.446 1.00 93.94 161 VAL A O 1
ATOM 1305 N N . ALA A 1 162 ? 5.375 -19.930 1.525 1.00 95.00 162 ALA A N 1
ATOM 1306 C CA . ALA A 1 162 ? 5.248 -21.162 0.748 1.00 95.00 162 ALA A CA 1
ATOM 1307 C C . ALA A 1 162 ? 6.521 -21.377 -0.093 1.00 95.00 162 ALA A C 1
ATOM 1309 O O . ALA A 1 162 ? 6.510 -21.158 -1.307 1.00 95.00 162 ALA A O 1
ATOM 1310 N N . PRO A 1 163 ? 7.657 -21.740 0.533 1.00 96.44 163 PRO A N 1
ATOM 1311 C CA . PRO A 1 163 ? 8.935 -21.774 -0.163 1.00 96.44 163 PRO A CA 1
ATOM 1312 C C . PRO A 1 163 ? 8.979 -22.824 -1.280 1.00 96.44 163 PRO A C 1
ATOM 1314 O O . PRO A 1 163 ? 8.627 -23.984 -1.073 1.00 96.44 163 PRO A O 1
ATOM 1317 N N . VAL A 1 164 ? 9.487 -22.434 -2.447 1.00 97.00 164 VAL A N 1
ATOM 1318 C CA . VAL A 1 164 ? 9.721 -23.311 -3.603 1.00 97.00 164 VAL A CA 1
ATOM 1319 C C . VAL A 1 164 ? 11.156 -23.180 -4.102 1.00 97.00 164 VAL A C 1
ATOM 1321 O O . VAL A 1 164 ? 11.812 -22.153 -3.927 1.00 97.00 164 VAL A O 1
ATOM 1324 N N . VAL A 1 165 ? 11.664 -24.224 -4.760 1.00 96.94 165 VAL A N 1
ATOM 1325 C CA . VAL A 1 165 ? 12.991 -24.171 -5.389 1.00 96.94 165 VAL A CA 1
ATOM 1326 C C . VAL A 1 165 ? 12.944 -23.193 -6.576 1.00 96.94 165 VAL A C 1
ATOM 1328 O O . VAL A 1 165 ? 12.088 -23.354 -7.450 1.00 96.94 165 VAL A O 1
ATOM 1331 N N . PRO A 1 166 ? 13.856 -22.203 -6.667 1.00 96.19 166 PRO A N 1
ATOM 1332 C CA . PRO A 1 166 ? 13.835 -21.193 -7.723 1.00 96.19 166 PRO A CA 1
ATOM 1333 C C . PRO A 1 166 ? 14.413 -21.730 -9.045 1.00 96.19 166 PRO A C 1
ATOM 1335 O O . PRO A 1 166 ? 15.462 -21.282 -9.512 1.00 96.19 166 PRO A O 1
ATOM 1338 N N . VAL A 1 167 ? 13.741 -22.706 -9.658 1.00 96.12 167 VAL A N 1
ATOM 1339 C CA . VAL A 1 167 ? 14.199 -23.370 -10.894 1.00 96.12 167 VAL A CA 1
ATOM 1340 C C . VAL A 1 167 ? 14.295 -22.427 -12.099 1.00 96.12 167 VAL A C 1
ATOM 1342 O O . VAL A 1 167 ? 15.057 -22.697 -13.024 1.00 96.12 167 VAL A O 1
ATOM 1345 N N . GLU A 1 168 ? 13.576 -21.300 -12.093 1.00 93.81 168 GLU A N 1
ATOM 1346 C CA . GLU A 1 168 ? 13.676 -20.272 -13.137 1.00 93.81 168 GLU A CA 1
ATOM 1347 C C . GLU A 1 168 ? 14.780 -19.230 -12.861 1.00 93.81 168 GLU A C 1
ATOM 1349 O O . GLU A 1 168 ? 15.056 -18.382 -13.718 1.00 93.81 168 GLU A O 1
ATOM 1354 N N . GLY A 1 169 ? 15.417 -19.274 -11.684 1.00 92.31 169 GLY A N 1
ATOM 1355 C CA . GLY A 1 169 ? 16.495 -18.368 -11.281 1.00 92.31 169 GLY A CA 1
ATOM 1356 C C . GLY A 1 169 ? 16.126 -16.889 -11.425 1.00 92.31 169 GLY A C 1
ATOM 1357 O O . GLY A 1 169 ? 14.993 -16.484 -11.163 1.00 92.31 169 GLY A O 1
ATOM 1358 N N . SER A 1 170 ? 17.075 -16.065 -11.885 1.00 88.81 170 SER A N 1
ATOM 1359 C CA . SER A 1 170 ? 16.830 -14.643 -12.174 1.00 88.81 170 SER A CA 1
ATOM 1360 C C . SER A 1 170 ? 16.082 -14.460 -13.504 1.00 88.81 170 SER A C 1
ATOM 1362 O O . SER A 1 170 ? 16.611 -13.916 -14.478 1.00 88.81 170 SER A O 1
ATOM 1364 N N . LYS A 1 171 ? 14.824 -14.917 -13.543 1.00 87.31 171 LYS A N 1
ATOM 1365 C CA . LYS A 1 171 ? 13.910 -14.872 -14.700 1.00 87.31 171 LYS A CA 1
ATOM 1366 C C . LYS A 1 171 ? 13.872 -13.505 -15.386 1.00 87.31 171 LYS A C 1
ATOM 1368 O O . LYS A 1 171 ? 13.802 -13.413 -16.608 1.00 87.31 171 LYS A O 1
ATOM 1373 N N . MET A 1 172 ? 13.942 -12.436 -14.593 1.00 88.00 172 MET A N 1
ATOM 1374 C CA . MET A 1 172 ? 13.924 -11.055 -15.083 1.00 88.00 172 MET A CA 1
ATOM 1375 C C . MET A 1 172 ? 15.117 -10.741 -15.989 1.00 88.00 172 MET A C 1
ATOM 1377 O O . MET A 1 172 ? 14.952 -10.087 -17.012 1.00 88.00 172 MET A O 1
ATOM 1381 N N . HIS A 1 173 ? 16.306 -11.232 -15.639 1.00 80.62 173 HIS A N 1
ATOM 1382 C CA . HIS A 1 173 ? 17.506 -11.045 -16.450 1.00 80.62 173 HIS A CA 1
ATOM 1383 C C . HIS A 1 173 ? 17.554 -11.994 -17.652 1.00 80.62 173 HIS A C 1
ATOM 1385 O O . HIS A 1 173 ? 18.020 -11.585 -18.712 1.00 80.62 173 HIS A O 1
ATOM 1391 N N . SER A 1 174 ? 17.082 -13.237 -17.503 1.00 81.56 174 SER A N 1
ATOM 1392 C CA . SER A 1 174 ? 17.191 -14.264 -18.548 1.00 81.56 174 SER A CA 1
ATOM 1393 C C . SER A 1 174 ? 16.116 -14.170 -19.635 1.00 81.56 174 SER A C 1
ATOM 1395 O O . SER A 1 174 ? 16.422 -14.413 -20.799 1.00 81.56 174 SER A O 1
ATOM 1397 N N . LYS A 1 175 ? 14.873 -13.812 -19.281 1.00 81.69 175 LYS A N 1
ATOM 1398 C CA . LYS A 1 175 ? 13.726 -13.785 -20.211 1.00 81.69 175 LYS A CA 1
ATOM 1399 C C . LYS A 1 175 ? 13.270 -12.373 -20.593 1.00 81.69 175 LYS A C 1
ATOM 1401 O O . LYS A 1 175 ? 12.714 -12.192 -21.670 1.00 81.69 175 LYS A O 1
ATOM 1406 N N . TYR A 1 176 ? 13.509 -11.371 -19.742 1.00 81.06 176 TYR A N 1
ATOM 1407 C CA . TYR A 1 176 ? 12.919 -10.030 -19.877 1.00 81.06 176 TYR A CA 1
ATOM 1408 C C . TYR A 1 176 ? 13.974 -8.921 -20.021 1.00 81.06 176 TYR A C 1
ATOM 1410 O O . TYR A 1 176 ? 13.950 -7.901 -19.329 1.00 81.06 176 TYR A O 1
ATOM 1418 N N . GLY A 1 177 ? 14.902 -9.113 -20.962 1.00 75.44 177 GLY A N 1
ATOM 1419 C CA . GLY A 1 177 ? 15.846 -8.080 -21.389 1.00 75.44 177 GLY A CA 1
ATOM 1420 C C . GLY A 1 177 ? 15.209 -7.021 -22.301 1.00 75.44 177 GLY A C 1
ATOM 1421 O O . GLY A 1 177 ? 14.228 -7.278 -22.997 1.00 75.44 177 GLY A O 1
ATOM 1422 N N . GLY A 1 178 ? 15.797 -5.823 -22.329 1.00 78.62 178 GLY A N 1
ATOM 1423 C CA . GLY A 1 178 ? 15.385 -4.736 -23.224 1.00 78.62 178 GLY A CA 1
ATOM 1424 C C . GLY A 1 178 ? 14.428 -3.712 -22.602 1.00 78.62 178 GLY A C 1
ATOM 1425 O O . GLY A 1 178 ? 14.131 -3.737 -21.409 1.00 78.62 178 GLY A O 1
ATOM 1426 N N . GLY A 1 179 ? 14.007 -2.743 -23.421 1.00 81.06 179 GLY A N 1
ATOM 1427 C CA . GLY A 1 179 ? 13.248 -1.563 -22.987 1.00 81.06 179 GLY A CA 1
ATOM 1428 C C . GLY A 1 179 ? 11.796 -1.503 -23.465 1.00 81.06 179 GLY A C 1
ATOM 1429 O O . GLY A 1 179 ? 11.161 -0.469 -23.253 1.00 81.06 179 GLY A O 1
ATOM 1430 N N . SER A 1 180 ? 11.290 -2.560 -24.113 1.00 87.62 180 SER A N 1
ATOM 1431 C CA . SER A 1 180 ? 9.919 -2.584 -24.639 1.00 87.62 180 SER A CA 1
ATOM 1432 C C . SER A 1 180 ? 8.889 -2.454 -23.513 1.00 87.62 180 SER A C 1
ATOM 1434 O O . SER A 1 180 ? 9.145 -2.889 -22.386 1.00 87.62 180 SER A O 1
ATOM 1436 N N . LEU A 1 181 ? 7.723 -1.876 -23.812 1.00 87.56 181 LEU A N 1
ATOM 1437 C CA . LEU A 1 181 ? 6.636 -1.761 -22.837 1.00 87.56 181 LEU A CA 1
ATOM 1438 C C . LEU A 1 181 ? 6.189 -3.143 -22.342 1.00 87.56 181 LEU A C 1
ATOM 1440 O O . LEU A 1 181 ? 6.107 -3.360 -21.142 1.00 87.56 181 LEU A O 1
ATOM 1444 N N . ALA A 1 182 ? 6.047 -4.116 -23.246 1.00 88.69 182 ALA A N 1
ATOM 1445 C CA . ALA A 1 182 ? 5.709 -5.495 -22.892 1.00 88.69 182 ALA A CA 1
ATOM 1446 C C . ALA A 1 182 ? 6.721 -6.119 -21.910 1.00 88.69 182 ALA A C 1
ATOM 1448 O O . ALA A 1 182 ? 6.331 -6.716 -20.909 1.00 88.69 182 ALA A O 1
ATOM 1449 N N . THR A 1 183 ? 8.025 -5.925 -22.142 1.00 88.44 183 THR A N 1
ATOM 1450 C CA . THR A 1 183 ? 9.083 -6.375 -21.221 1.00 88.44 183 THR A CA 1
ATOM 1451 C C . THR A 1 183 ? 8.969 -5.682 -19.863 1.00 88.44 183 THR A C 1
ATOM 1453 O O . THR A 1 183 ? 9.135 -6.325 -18.825 1.00 88.44 183 THR A O 1
ATOM 1456 N N . LYS A 1 184 ? 8.706 -4.368 -19.858 1.00 87.44 184 LYS A N 1
ATOM 1457 C CA . LYS A 1 184 ? 8.544 -3.580 -18.630 1.00 87.44 184 LYS A CA 1
ATOM 1458 C C . LYS A 1 184 ? 7.315 -4.014 -17.833 1.00 87.44 184 LYS A C 1
ATOM 1460 O O . LYS A 1 184 ? 7.423 -4.111 -16.618 1.00 87.44 184 LYS A O 1
ATOM 1465 N N . ASN A 1 185 ? 6.216 -4.343 -18.496 1.00 90.62 185 ASN A N 1
ATOM 1466 C CA . ASN A 1 185 ? 4.993 -4.775 -17.827 1.00 90.62 185 ASN A CA 1
ATOM 1467 C C . ASN A 1 185 ? 5.179 -6.185 -17.265 1.00 90.62 185 ASN A C 1
ATOM 1469 O O . ASN A 1 185 ? 4.976 -6.390 -16.072 1.00 90.62 185 ASN A O 1
ATOM 1473 N N . ALA A 1 186 ? 5.733 -7.114 -18.054 1.00 88.75 186 ALA A N 1
ATOM 1474 C CA . ALA A 1 186 ? 6.016 -8.482 -17.613 1.00 88.75 186 ALA A CA 1
ATOM 1475 C C . ALA A 1 186 ? 6.954 -8.551 -16.397 1.00 88.75 186 ALA A C 1
ATOM 1477 O O . ALA A 1 186 ? 6.772 -9.388 -15.515 1.00 88.75 186 ALA A O 1
ATOM 1478 N N . ARG A 1 187 ? 7.958 -7.666 -16.319 1.00 87.75 187 ARG A N 1
ATOM 1479 C CA . ARG A 1 187 ? 8.834 -7.609 -15.141 1.00 87.75 187 ARG A CA 1
ATOM 1480 C C . ARG A 1 187 ? 8.182 -6.912 -13.952 1.00 87.75 187 ARG A C 1
ATOM 1482 O O . ARG A 1 187 ? 8.679 -7.110 -12.851 1.00 87.75 187 ARG A O 1
ATOM 1489 N N . SER A 1 188 ? 7.176 -6.063 -14.141 1.00 89.75 188 SER A N 1
ATOM 1490 C CA . SER A 1 188 ? 6.575 -5.288 -13.050 1.00 89.75 188 SER A CA 1
ATOM 1491 C C . SER A 1 188 ? 5.496 -6.060 -12.301 1.00 89.75 188 SER A C 1
ATOM 1493 O O . SER A 1 188 ? 5.363 -5.815 -11.107 1.00 89.75 188 SER A O 1
ATOM 1495 N N . VAL A 1 189 ? 4.848 -7.046 -12.940 1.00 93.69 189 VAL A N 1
ATOM 1496 C CA . VAL A 1 189 ? 3.798 -7.882 -12.328 1.00 93.69 189 VAL A CA 1
ATOM 1497 C C . VAL A 1 189 ? 4.185 -8.343 -10.917 1.00 93.69 189 VAL A C 1
ATOM 1499 O O . VAL A 1 189 ? 5.276 -8.895 -10.683 1.00 93.69 189 VAL A O 1
ATOM 1502 N N . THR A 1 190 ? 3.297 -8.067 -9.966 1.00 95.25 190 THR A N 1
ATOM 1503 C CA . THR A 1 190 ? 3.426 -8.523 -8.583 1.00 95.25 190 THR A CA 1
ATOM 1504 C C . THR A 1 190 ? 3.220 -10.039 -8.537 1.00 95.25 190 THR A C 1
ATOM 1506 O O . THR A 1 190 ? 2.274 -10.527 -9.148 1.00 95.25 190 THR A O 1
ATOM 1509 N N . PRO A 1 191 ? 4.102 -10.809 -7.871 1.00 95.25 191 PRO A N 1
ATOM 1510 C CA . PRO A 1 191 ? 3.933 -12.258 -7.783 1.00 95.25 191 PRO A CA 1
ATOM 1511 C C . PRO A 1 191 ? 2.628 -12.609 -7.062 1.00 95.25 191 PRO A C 1
ATOM 1513 O O . PRO A 1 191 ? 2.374 -12.077 -5.981 1.00 95.25 191 PRO A O 1
ATOM 1516 N N . GLN A 1 192 ? 1.835 -13.521 -7.626 1.00 95.69 192 GLN A N 1
ATOM 1517 C CA . GLN A 1 192 ? 0.537 -13.908 -7.065 1.00 95.69 192 GLN A CA 1
ATOM 1518 C C . GLN A 1 192 ? 0.686 -14.424 -5.629 1.00 95.69 192 GLN A C 1
ATOM 1520 O O . GLN A 1 192 ? -0.084 -14.041 -4.747 1.00 95.69 192 GLN A O 1
ATOM 1525 N N . GLY A 1 193 ? 1.714 -15.240 -5.377 1.00 96.31 193 GLY A N 1
ATOM 1526 C CA . GLY A 1 193 ? 1.998 -15.767 -4.049 1.00 96.31 193 GLY A CA 1
ATOM 1527 C C . GLY A 1 193 ? 2.200 -14.671 -3.004 1.00 96.31 193 GLY A C 1
ATOM 1528 O O . GLY A 1 193 ? 1.684 -14.760 -1.891 1.00 96.31 193 GLY A O 1
ATOM 1529 N N . PHE A 1 194 ? 2.878 -13.585 -3.387 1.00 97.62 194 PHE A N 1
ATOM 1530 C CA . PHE A 1 194 ? 3.050 -12.423 -2.519 1.00 97.62 194 PHE A CA 1
ATOM 1531 C C . PHE A 1 194 ? 1.729 -11.698 -2.279 1.00 97.62 194 PHE A C 1
ATOM 1533 O O . PHE A 1 194 ? 1.456 -11.345 -1.138 1.00 97.62 194 PHE A O 1
ATOM 1540 N N . SER A 1 195 ? 0.902 -11.494 -3.307 1.00 97.94 195 SER A N 1
ATOM 1541 C CA . SER A 1 195 ? -0.380 -10.797 -3.164 1.00 97.94 195 SER A CA 1
ATOM 1542 C C . SER A 1 195 ? -1.279 -11.456 -2.118 1.00 97.94 195 SER A C 1
ATOM 1544 O O . SER A 1 195 ? -1.765 -10.775 -1.215 1.00 97.94 195 SER A O 1
ATOM 1546 N N . TYR A 1 196 ? -1.459 -12.780 -2.193 1.00 97.62 196 TYR A N 1
ATOM 1547 C CA . TYR A 1 196 ? -2.281 -13.513 -1.224 1.00 97.62 196 TYR A CA 1
ATOM 1548 C C . TYR A 1 196 ? -1.615 -13.594 0.149 1.00 97.62 196 TYR A C 1
ATOM 1550 O O . TYR A 1 196 ? -2.295 -13.398 1.152 1.00 97.62 196 TYR A O 1
ATOM 1558 N N . ALA A 1 197 ? -0.300 -13.830 0.220 1.00 97.06 197 ALA A N 1
ATOM 1559 C CA . ALA A 1 197 ? 0.413 -13.846 1.497 1.00 97.06 197 ALA A CA 1
ATOM 1560 C C . ALA A 1 197 ? 0.321 -12.497 2.222 1.00 97.06 197 ALA A C 1
ATOM 1562 O O . ALA A 1 197 ? 0.028 -12.443 3.416 1.00 97.06 197 ALA A O 1
ATOM 1563 N N . PHE A 1 198 ? 0.504 -11.402 1.483 1.00 97.75 198 PHE A N 1
ATOM 1564 C CA . PHE A 1 198 ? 0.377 -10.051 2.005 1.00 97.75 198 PHE A CA 1
ATOM 1565 C C . PHE A 1 198 ? -1.053 -9.781 2.485 1.00 97.75 198 PHE A C 1
ATOM 1567 O O . PHE A 1 198 ? -1.219 -9.303 3.601 1.00 97.75 198 PHE A O 1
ATOM 1574 N N . PHE A 1 199 ? -2.075 -10.135 1.700 1.00 97.44 199 PHE A N 1
ATOM 1575 C CA . PHE A 1 199 ? -3.482 -9.989 2.088 1.00 97.44 199 PHE A CA 1
ATOM 1576 C C . PHE A 1 199 ? -3.847 -10.795 3.347 1.00 97.44 199 PHE A C 1
ATOM 1578 O O . P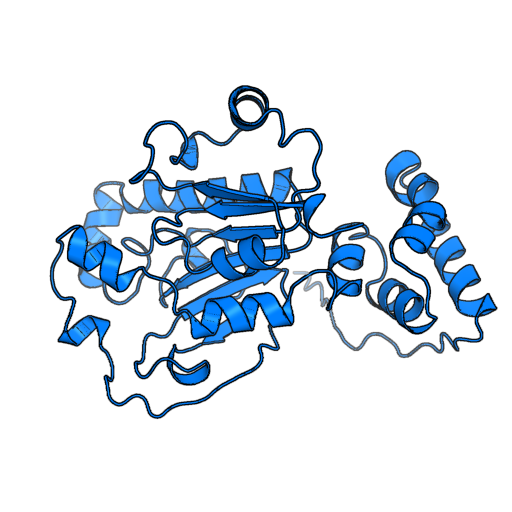HE A 1 199 ? -4.432 -10.242 4.278 1.00 97.44 199 PHE A O 1
ATOM 1585 N N . MET A 1 200 ? -3.471 -12.076 3.421 1.00 95.06 200 MET A N 1
ATOM 1586 C CA . MET A 1 200 ? -3.765 -12.931 4.582 1.00 95.06 200 MET A CA 1
ATOM 1587 C C . MET A 1 200 ? -3.184 -12.353 5.876 1.00 95.06 200 MET A C 1
ATOM 1589 O O . MET A 1 200 ? -3.855 -12.332 6.901 1.00 95.06 200 MET A O 1
ATOM 1593 N N . ALA A 1 201 ? -1.967 -11.811 5.822 1.00 94.00 201 ALA A N 1
ATOM 1594 C CA . ALA A 1 201 ? -1.331 -11.211 6.991 1.00 94.00 201 ALA A CA 1
ATOM 1595 C C . ALA A 1 201 ? -1.934 -9.857 7.408 1.00 94.00 201 ALA A C 1
ATOM 1597 O O . ALA A 1 201 ? -1.598 -9.363 8.480 1.00 94.00 201 ALA A O 1
ATOM 1598 N N . ASN A 1 202 ? -2.763 -9.222 6.570 1.00 94.69 202 ASN A N 1
ATOM 1599 C CA . ASN A 1 202 ? -3.080 -7.799 6.714 1.00 94.69 202 ASN A CA 1
ATOM 1600 C C . ASN A 1 202 ? -4.553 -7.406 6.564 1.00 94.69 202 ASN A C 1
ATOM 1602 O O . ASN A 1 202 ? -4.896 -6.249 6.818 1.00 94.69 202 ASN A O 1
ATOM 1606 N N . ASN A 1 203 ? -5.428 -8.310 6.132 1.00 91.25 203 ASN A N 1
ATOM 1607 C CA . ASN A 1 203 ? -6.846 -7.998 6.027 1.00 91.25 203 ASN A CA 1
ATOM 1608 C C . ASN A 1 203 ? -7.433 -7.691 7.414 1.00 91.25 203 ASN A C 1
ATOM 1610 O O . ASN A 1 203 ? -6.980 -8.216 8.435 1.00 91.25 203 ASN A O 1
ATOM 1614 N N . GLN A 1 204 ? -8.445 -6.827 7.444 1.00 84.69 204 GLN A N 1
ATOM 1615 C CA . GLN A 1 204 ? -8.997 -6.320 8.697 1.00 84.69 204 GLN A CA 1
ATOM 1616 C C . GLN A 1 204 ? -9.619 -7.417 9.562 1.00 84.69 204 GLN A C 1
ATOM 1618 O O . GLN A 1 204 ? -9.509 -7.346 10.785 1.00 84.69 204 GLN A O 1
ATOM 1623 N N . LEU A 1 205 ? -10.314 -8.374 8.941 1.00 83.38 205 LEU A N 1
ATOM 1624 C CA . LEU A 1 205 ? -11.056 -9.408 9.663 1.00 83.38 205 LEU A CA 1
ATOM 1625 C C . LEU A 1 205 ? -10.110 -10.258 10.510 1.00 83.38 205 LEU A C 1
ATOM 1627 O O . LEU A 1 205 ? -10.417 -10.531 11.668 1.00 83.38 205 LEU A O 1
ATOM 1631 N N . ASP A 1 206 ? -8.941 -10.574 9.961 1.00 83.50 206 ASP A N 1
ATOM 1632 C CA . ASP A 1 206 ? -7.920 -11.352 10.656 1.00 83.50 206 ASP A CA 1
ATOM 1633 C C . ASP A 1 206 ? -7.004 -10.479 11.534 1.00 83.50 206 ASP A C 1
ATOM 1635 O O . ASP A 1 206 ? -6.386 -10.982 12.470 1.00 83.50 206 ASP A O 1
ATOM 1639 N N . ASN A 1 207 ? -6.920 -9.165 11.274 1.00 84.25 207 ASN A N 1
ATOM 1640 C CA . ASN A 1 207 ? -5.983 -8.248 11.942 1.00 84.25 207 ASN A CA 1
ATOM 1641 C C . ASN A 1 207 ? -6.662 -6.970 12.488 1.00 84.25 207 ASN A C 1
ATOM 1643 O O . ASN A 1 207 ? -6.268 -5.851 12.134 1.00 84.25 207 ASN A O 1
ATOM 1647 N N . PRO A 1 208 ? -7.654 -7.082 13.391 1.00 84.50 208 PRO A N 1
ATOM 1648 C CA . PRO A 1 208 ? -8.410 -5.930 13.888 1.00 84.50 208 PRO A CA 1
ATOM 1649 C C . PRO A 1 208 ? -7.558 -4.943 14.701 1.00 84.50 208 PRO A C 1
ATOM 1651 O O . PRO A 1 208 ? -7.820 -3.740 14.674 1.00 84.50 208 PRO A O 1
ATOM 1654 N N . GLN A 1 209 ? -6.507 -5.420 15.379 1.00 86.25 209 GLN A N 1
ATOM 1655 C CA . GLN A 1 209 ? -5.585 -4.560 16.127 1.00 86.25 209 GLN A CA 1
ATOM 1656 C C . GLN A 1 209 ? -4.844 -3.577 15.209 1.00 86.25 209 GLN A C 1
ATOM 1658 O O . GLN A 1 209 ? -4.664 -2.423 15.585 1.00 86.25 209 GLN A O 1
ATOM 1663 N N . LEU A 1 210 ? -4.447 -3.993 13.997 1.00 84.69 210 LEU A N 1
ATOM 1664 C CA . LEU A 1 210 ? -3.750 -3.116 13.048 1.00 84.69 210 LEU A CA 1
ATOM 1665 C C . LEU A 1 210 ? -4.623 -1.910 12.675 1.00 84.69 210 LEU A C 1
ATOM 1667 O O . LEU A 1 210 ? -4.147 -0.776 12.681 1.00 84.69 210 LEU A O 1
ATOM 1671 N N . ALA A 1 211 ? -5.907 -2.162 12.406 1.00 84.06 211 ALA A N 1
ATOM 1672 C CA . ALA A 1 211 ? -6.881 -1.124 12.085 1.00 84.06 211 ALA A CA 1
ATOM 1673 C C . ALA A 1 211 ? -7.067 -0.135 13.243 1.00 84.06 211 ALA A C 1
ATOM 1675 O O . ALA A 1 211 ? -7.056 1.077 13.037 1.00 84.06 211 ALA A O 1
ATOM 1676 N N . LEU A 1 212 ? -7.178 -0.649 14.469 1.00 88.31 212 LEU A N 1
ATOM 1677 C CA . LEU A 1 212 ? -7.332 0.175 15.665 1.00 88.31 212 LEU A CA 1
ATOM 1678 C C . LEU A 1 212 ? -6.096 1.022 15.951 1.00 88.31 212 LEU A C 1
ATOM 1680 O O . LEU A 1 212 ? -6.230 2.216 16.179 1.00 88.31 212 LEU A O 1
ATOM 1684 N N . CYS A 1 213 ? -4.901 0.435 15.893 1.00 86.75 213 CYS A N 1
ATOM 1685 C CA . CYS A 1 213 ? -3.646 1.159 16.111 1.00 86.75 213 CYS A CA 1
ATOM 1686 C C . CYS A 1 213 ? -3.425 2.281 15.095 1.00 86.75 213 CYS A C 1
ATOM 1688 O O . CYS A 1 213 ? -2.678 3.213 15.369 1.00 86.75 213 CYS A O 1
ATOM 1690 N N . ALA A 1 214 ? -4.028 2.185 13.912 1.00 81.44 214 ALA A N 1
ATOM 1691 C CA . ALA A 1 214 ? -3.954 3.247 12.928 1.00 81.44 214 ALA A CA 1
ATOM 1692 C C . ALA A 1 214 ? -5.024 4.327 13.117 1.00 81.44 214 ALA A C 1
ATOM 1694 O O . ALA A 1 214 ? -4.715 5.496 12.912 1.00 81.44 214 ALA A O 1
ATOM 1695 N N . LYS A 1 215 ? -6.249 3.956 13.520 1.00 86.75 215 LYS A N 1
ATOM 1696 C CA . LYS A 1 215 ? -7.303 4.924 13.866 1.00 86.75 215 LYS A CA 1
ATOM 1697 C C . LYS A 1 215 ? -6.943 5.714 15.130 1.00 86.75 215 LYS A C 1
ATOM 1699 O O . LYS A 1 215 ? -7.148 6.921 15.177 1.00 86.75 215 LYS A O 1
ATOM 1704 N N . TYR A 1 216 ? -6.393 5.029 16.131 1.00 90.88 216 TYR A N 1
ATOM 1705 C CA . TYR A 1 216 ? -6.021 5.572 17.437 1.00 90.88 216 TYR A CA 1
ATOM 1706 C C . TYR A 1 216 ? -4.498 5.648 17.593 1.00 90.88 216 TYR A C 1
ATOM 1708 O O . TYR A 1 216 ? -3.922 5.092 18.528 1.00 90.88 216 TYR A O 1
ATOM 1716 N N . ASP A 1 217 ? -3.839 6.307 16.642 1.00 87.69 21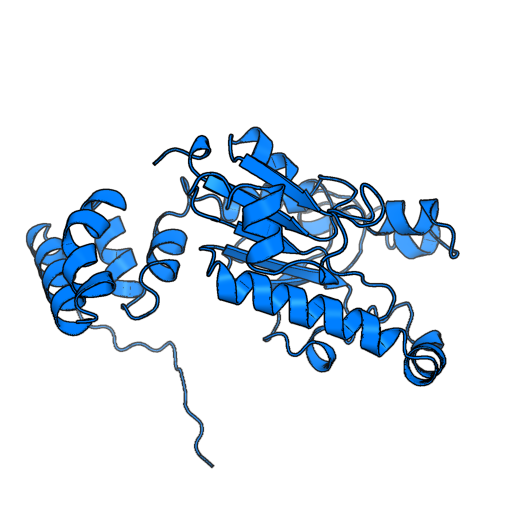7 ASP A N 1
ATOM 1717 C CA . ASP A 1 217 ? -2.380 6.410 16.532 1.00 87.69 217 ASP A CA 1
ATOM 1718 C C . ASP A 1 217 ? -1.677 7.132 17.698 1.00 87.69 217 ASP A C 1
ATOM 1720 O O . ASP A 1 217 ? -0.472 6.947 17.884 1.00 87.69 217 ASP A O 1
ATOM 1724 N N . ARG A 1 218 ? -2.410 7.903 18.510 1.00 90.19 218 ARG A N 1
ATOM 1725 C CA . ARG A 1 218 ? -1.913 8.546 19.741 1.00 90.19 218 ARG A CA 1
ATOM 1726 C C . ARG A 1 218 ? -2.133 7.700 21.001 1.00 90.19 218 ARG A C 1
ATOM 1728 O O . ARG A 1 218 ? -1.631 8.051 22.066 1.00 90.19 218 ARG A O 1
ATOM 1735 N N . LEU A 1 219 ? -2.836 6.567 20.900 1.00 91.88 219 LEU A N 1
ATOM 1736 C CA . LEU A 1 219 ? -3.024 5.631 22.013 1.00 91.88 219 LEU A CA 1
ATOM 1737 C C . LEU A 1 219 ? -2.004 4.487 21.985 1.00 91.88 219 LEU A C 1
ATOM 1739 O O . LEU A 1 219 ? -1.405 4.146 20.966 1.00 91.88 219 LEU A O 1
ATOM 1743 N N . SER A 1 220 ? -1.821 3.845 23.141 1.00 89.38 220 SER A N 1
ATOM 1744 C CA . SER A 1 220 ? -0.924 2.696 23.264 1.00 89.38 220 SER A CA 1
ATOM 1745 C C . SER A 1 220 ? -1.431 1.509 22.440 1.00 89.38 220 SER A C 1
ATOM 1747 O O . SER A 1 220 ? -2.488 0.941 22.726 1.00 89.38 220 SER A O 1
ATOM 1749 N N . SER A 1 221 ? -0.617 1.058 21.484 1.00 87.69 221 SER A N 1
ATOM 1750 C CA . SER A 1 221 ? -0.876 -0.152 20.691 1.00 87.69 221 SER A CA 1
ATOM 1751 C C . SER A 1 221 ? -1.068 -1.405 21.552 1.00 87.69 221 SER A C 1
ATOM 1753 O O . SER A 1 221 ? -1.840 -2.298 21.192 1.00 87.69 221 SER A O 1
ATOM 1755 N N . ARG A 1 222 ? -0.404 -1.457 22.715 1.00 87.50 222 ARG A N 1
ATOM 1756 C CA . ARG A 1 222 ? -0.562 -2.521 23.710 1.00 87.50 222 ARG A CA 1
ATOM 1757 C C . ARG A 1 222 ? -1.948 -2.495 24.341 1.00 87.50 222 ARG A C 1
ATOM 1759 O O . ARG A 1 222 ? -2.565 -3.548 24.438 1.00 87.50 222 ARG A O 1
ATOM 1766 N N . LEU A 1 223 ? -2.434 -1.324 24.752 1.00 90.81 223 LEU A N 1
ATOM 1767 C CA . LEU A 1 223 ? -3.762 -1.200 25.359 1.00 90.81 223 LEU A CA 1
ATOM 1768 C C . LEU A 1 223 ? -4.862 -1.581 24.357 1.00 90.81 223 LEU A C 1
ATOM 1770 O O . LEU A 1 223 ? -5.777 -2.323 24.704 1.00 90.81 223 LEU A O 1
ATOM 1774 N N . LEU A 1 224 ? -4.729 -1.143 23.102 1.00 92.00 224 LEU A N 1
ATOM 1775 C CA . LEU A 1 224 ? -5.638 -1.523 22.015 1.00 92.00 224 LEU A CA 1
ATOM 1776 C C . LEU A 1 224 ? -5.616 -3.039 21.753 1.00 92.00 224 LEU A C 1
ATOM 1778 O O . LEU A 1 224 ? -6.670 -3.643 21.564 1.00 92.00 224 LEU A O 1
ATOM 1782 N N . GLY A 1 225 ? -4.435 -3.667 21.796 1.00 90.00 225 GLY A N 1
ATOM 1783 C CA . GLY A 1 225 ? -4.298 -5.126 21.712 1.00 90.00 225 GLY A CA 1
ATOM 1784 C C . GLY A 1 225 ? -4.966 -5.848 22.883 1.00 90.00 225 GLY A C 1
ATOM 1785 O O . GLY A 1 225 ? -5.776 -6.742 22.671 1.00 90.00 225 GLY A O 1
ATOM 1786 N N . GLN A 1 226 ? -4.723 -5.391 24.114 1.00 90.50 226 GLN A N 1
ATOM 1787 C CA . GLN A 1 226 ? -5.345 -5.953 25.318 1.00 90.50 226 GLN A CA 1
ATOM 1788 C C . GLN A 1 226 ? -6.873 -5.829 25.301 1.00 90.50 226 GLN A C 1
ATOM 1790 O O . GLN A 1 226 ? -7.556 -6.714 25.809 1.00 90.50 226 GLN A O 1
ATOM 1795 N N . ALA A 1 227 ? -7.423 -4.769 24.704 1.00 92.00 227 ALA A N 1
ATOM 1796 C CA . ALA A 1 227 ? -8.864 -4.634 24.521 1.00 92.00 227 ALA A CA 1
ATOM 1797 C C . ALA A 1 227 ? -9.436 -5.695 23.574 1.00 92.00 227 ALA A C 1
ATOM 1799 O O . ALA A 1 227 ? -10.470 -6.294 23.878 1.00 92.00 227 ALA A O 1
ATOM 1800 N N . ILE A 1 228 ? -8.739 -5.982 22.475 1.00 90.56 228 ILE A N 1
ATOM 1801 C CA . ILE A 1 228 ? -9.111 -7.062 21.557 1.00 90.56 228 ILE A CA 1
ATOM 1802 C C . ILE A 1 228 ? -8.998 -8.428 22.244 1.00 90.56 228 ILE A C 1
ATOM 1804 O O . ILE A 1 228 ? -9.934 -9.222 22.162 1.00 90.56 228 ILE A O 1
ATOM 1808 N N . ASP A 1 229 ? -7.919 -8.675 22.990 1.00 89.88 229 ASP A N 1
ATOM 1809 C CA . ASP A 1 229 ? -7.710 -9.923 23.740 1.00 89.88 229 ASP A CA 1
ATOM 1810 C C . ASP A 1 229 ? -8.763 -10.125 24.844 1.00 89.88 229 ASP A C 1
ATOM 1812 O O . ASP A 1 229 ? -9.188 -11.249 25.115 1.00 89.88 229 ASP A O 1
ATOM 1816 N N . ALA A 1 230 ? -9.249 -9.033 25.443 1.00 90.19 230 ALA A N 1
ATOM 1817 C CA . ALA A 1 230 ? -10.380 -9.018 26.375 1.00 90.19 230 ALA A CA 1
ATOM 1818 C C . ALA A 1 230 ? -11.743 -9.248 25.681 1.00 90.19 230 ALA A C 1
ATOM 1820 O O . ALA A 1 230 ? -12.801 -9.254 26.324 1.00 90.19 230 ALA A O 1
ATOM 1821 N N . GLY A 1 231 ? -11.750 -9.411 24.358 1.00 90.69 231 GLY A N 1
ATOM 1822 C CA . GLY A 1 231 ? -12.933 -9.664 23.547 1.00 90.69 231 GLY A CA 1
ATOM 1823 C C . GLY A 1 231 ? -13.781 -8.425 23.266 1.00 90.69 231 GLY A C 1
ATOM 1824 O O . GLY A 1 231 ? -14.969 -8.589 22.971 1.00 90.69 231 GLY A O 1
ATOM 1825 N N . LEU A 1 232 ? -13.242 -7.205 23.405 1.00 91.81 232 LEU A N 1
ATOM 1826 C CA . LEU A 1 232 ? -13.912 -6.021 22.863 1.00 91.81 232 LEU A CA 1
ATOM 1827 C C . LEU A 1 232 ? -13.799 -6.044 21.340 1.00 91.81 232 LEU A C 1
ATOM 1829 O O . LEU A 1 232 ? -12.728 -6.256 20.777 1.00 91.81 232 LEU A O 1
ATOM 1833 N N . LYS A 1 233 ? -14.909 -5.799 20.657 1.00 90.62 233 LYS A N 1
ATOM 1834 C CA . LYS A 1 233 ? -14.940 -5.660 19.202 1.00 90.62 233 LYS A CA 1
ATOM 1835 C C . LYS A 1 233 ? -14.516 -4.237 18.814 1.00 90.62 233 LYS A C 1
ATOM 1837 O O . LYS A 1 233 ? -14.817 -3.297 19.545 1.00 90.62 233 LYS A O 1
ATOM 1842 N N . PRO A 1 234 ? -13.924 -4.026 17.623 1.00 88.38 234 PRO A N 1
ATOM 1843 C CA . PRO A 1 234 ? -13.485 -2.695 17.190 1.00 88.38 234 PRO A CA 1
ATOM 1844 C C . PRO A 1 234 ? -14.558 -1.595 17.236 1.00 88.38 234 PRO A C 1
ATOM 1846 O O . PRO A 1 234 ? -14.232 -0.448 17.514 1.00 88.38 234 PRO A O 1
ATOM 1849 N N . HIS A 1 235 ? -15.830 -1.929 16.985 1.00 87.88 235 HIS A N 1
ATOM 1850 C CA . HIS A 1 235 ? -16.918 -0.948 17.083 1.00 87.88 235 HIS A CA 1
ATOM 1851 C C . HIS A 1 235 ? -17.240 -0.565 18.533 1.00 87.88 235 HIS A C 1
ATOM 1853 O O . HIS A 1 235 ? -17.489 0.603 18.783 1.00 87.88 235 HIS A O 1
ATOM 1859 N N . GLU A 1 236 ? -17.167 -1.508 19.481 1.00 92.62 236 GLU A N 1
ATOM 1860 C CA . GLU A 1 236 ? -17.375 -1.234 20.913 1.00 92.62 236 GLU A CA 1
ATOM 1861 C C . GLU A 1 236 ? -16.263 -0.327 21.454 1.00 92.62 236 GLU A C 1
ATOM 1863 O O . GLU A 1 236 ? -16.513 0.547 22.276 1.00 92.62 236 GLU A O 1
ATOM 1868 N N . ILE A 1 237 ? -15.029 -0.511 20.966 1.00 93.94 237 ILE A N 1
ATOM 1869 C CA . ILE A 1 237 ? -13.909 0.383 21.284 1.00 93.94 237 ILE A CA 1
ATOM 1870 C C . ILE A 1 237 ? -14.191 1.787 20.739 1.00 93.94 237 ILE A C 1
ATOM 1872 O O . ILE A 1 237 ? -14.007 2.755 21.466 1.00 93.94 237 ILE A O 1
ATOM 1876 N N . GLY A 1 238 ? -14.677 1.901 19.498 1.00 92.19 238 GLY A N 1
ATOM 1877 C CA . GLY A 1 238 ? -15.034 3.194 18.911 1.00 92.19 238 GLY A CA 1
ATOM 1878 C C . GLY A 1 238 ? -16.152 3.917 19.650 1.00 92.19 238 GLY A C 1
ATOM 1879 O O . GLY A 1 238 ? -15.968 5.065 20.030 1.00 92.19 238 GLY A O 1
ATOM 1880 N N . GLU A 1 239 ? -17.257 3.237 19.949 1.00 94.06 239 GLU A N 1
ATOM 1881 C CA . GLU A 1 239 ? -18.358 3.803 20.744 1.00 94.06 239 GLU A CA 1
ATOM 1882 C C . GLU A 1 239 ? -17.905 4.286 22.130 1.00 94.06 239 GLU A C 1
ATOM 1884 O O . GLU A 1 239 ? -18.501 5.203 22.688 1.00 94.06 239 GLU A O 1
ATOM 1889 N N . LEU A 1 240 ? -16.852 3.679 22.685 1.00 95.69 240 LEU A N 1
ATOM 1890 C CA . LEU A 1 240 ? -16.317 4.034 23.993 1.00 95.69 240 LEU A CA 1
ATOM 1891 C C . LEU A 1 240 ? -15.410 5.270 23.963 1.00 95.69 240 LEU A C 1
ATOM 1893 O O . LEU A 1 240 ? -15.440 6.049 24.913 1.00 95.69 240 LEU A O 1
ATOM 1897 N N . ILE A 1 241 ? -14.561 5.418 22.939 1.00 96.31 241 ILE A N 1
ATOM 1898 C CA . ILE A 1 241 ? -13.464 6.402 22.963 1.00 96.31 241 ILE A CA 1
ATOM 1899 C C . ILE A 1 241 ? -13.493 7.430 21.834 1.00 96.31 241 ILE A C 1
ATOM 1901 O O . ILE A 1 241 ? -12.678 8.348 21.874 1.00 96.31 241 ILE A O 1
ATOM 1905 N N . ASP A 1 242 ? -14.374 7.309 20.836 1.00 94.81 242 ASP A N 1
ATOM 1906 C CA . ASP A 1 242 ? -14.376 8.214 19.676 1.00 94.81 242 ASP A CA 1
ATOM 1907 C C . ASP A 1 242 ? -14.634 9.671 20.080 1.00 94.81 242 ASP A C 1
ATOM 1909 O O . ASP A 1 242 ? -13.934 10.549 19.581 1.00 94.81 242 ASP A O 1
ATOM 1913 N N . ASP A 1 243 ? -15.546 9.938 21.018 1.00 95.75 243 ASP A N 1
ATOM 1914 C CA . ASP A 1 243 ? -15.818 11.305 21.486 1.00 95.75 243 ASP A CA 1
ATOM 1915 C C . ASP A 1 243 ? -14.564 11.922 22.128 1.00 95.75 243 ASP A C 1
ATOM 1917 O O . ASP A 1 243 ? -14.079 12.963 21.685 1.00 95.75 243 ASP A O 1
ATOM 1921 N N . ALA A 1 244 ? -13.957 11.216 23.087 1.00 95.50 244 ALA A N 1
ATOM 1922 C CA . ALA A 1 244 ? -12.743 11.678 23.758 1.00 95.50 244 ALA A CA 1
ATOM 1923 C C . ALA A 1 244 ? -11.561 11.832 22.780 1.00 95.50 244 ALA A C 1
ATOM 1925 O O . ALA A 1 244 ? -10.858 12.839 22.790 1.00 95.50 244 ALA A O 1
ATOM 1926 N N . TYR A 1 245 ? -11.345 10.849 21.903 1.00 94.44 245 TYR A N 1
ATOM 1927 C CA . TYR A 1 245 ? -10.172 10.796 21.032 1.00 94.44 245 TYR A CA 1
ATOM 1928 C C . TYR A 1 245 ? -10.283 11.692 19.791 1.00 94.44 245 TYR A C 1
ATOM 1930 O O . TYR A 1 245 ? -9.316 12.358 19.413 1.00 94.44 245 TYR A O 1
ATOM 1938 N N . LEU A 1 246 ? -11.428 11.676 19.104 1.00 90.50 246 LEU A N 1
ATOM 1939 C CA . LEU A 1 246 ? -11.617 12.367 17.825 1.00 90.50 246 LEU A CA 1
ATOM 1940 C C . LEU A 1 246 ? -12.231 13.755 17.999 1.00 90.50 246 LEU A C 1
ATOM 1942 O O . LEU A 1 246 ? -11.836 14.662 17.268 1.00 90.50 246 LEU A O 1
ATOM 1946 N N . MET A 1 247 ? -13.189 13.924 18.918 1.00 91.44 247 MET A N 1
ATOM 1947 C CA . MET A 1 247 ? -13.899 15.198 19.085 1.00 91.44 247 MET A CA 1
ATOM 1948 C C . MET A 1 247 ? -13.191 16.109 20.087 1.00 91.44 247 MET A C 1
ATOM 1950 O O . MET A 1 247 ? -12.902 17.261 19.760 1.00 91.44 247 MET A O 1
ATOM 1954 N N . ASP A 1 248 ? -12.868 15.583 21.269 1.00 95.12 248 ASP A N 1
ATOM 1955 C CA . ASP A 1 248 ? -12.290 16.372 22.363 1.00 95.12 248 ASP A CA 1
ATOM 1956 C C . ASP A 1 248 ? -10.756 16.448 22.312 1.00 95.12 248 ASP A C 1
ATOM 1958 O O . ASP A 1 248 ? -10.162 17.321 22.946 1.00 95.12 248 ASP A O 1
ATOM 1962 N N . LEU A 1 249 ? -10.113 15.568 21.531 1.00 93.75 249 LEU A N 1
ATOM 1963 C CA . LEU A 1 249 ? -8.652 15.415 21.461 1.00 93.75 249 LEU A CA 1
ATOM 1964 C C . LEU A 1 249 ? -8.015 15.177 22.847 1.00 93.75 249 LEU A C 1
ATOM 1966 O O . LEU A 1 249 ? -6.890 15.605 23.110 1.00 93.75 249 LEU A O 1
ATOM 1970 N N . ASP A 1 250 ? -8.743 14.490 23.727 1.00 96.00 250 ASP A N 1
ATOM 1971 C CA . ASP A 1 250 ? -8.338 14.135 25.084 1.00 96.00 250 ASP A CA 1
ATOM 1972 C C . ASP A 1 250 ? -7.876 12.670 25.125 1.00 96.00 250 ASP A C 1
ATOM 1974 O O . ASP A 1 250 ? -8.630 11.734 25.424 1.00 96.00 250 ASP A O 1
ATOM 1978 N N . ASP A 1 251 ? -6.600 12.476 24.787 1.00 93.69 251 ASP A N 1
ATOM 1979 C CA . ASP A 1 251 ? -5.972 11.156 24.742 1.00 93.69 251 ASP A CA 1
ATOM 1980 C C . ASP A 1 251 ? -5.922 10.491 26.138 1.00 93.69 251 ASP A C 1
ATOM 1982 O O . ASP A 1 251 ? -6.002 9.263 26.232 1.00 93.69 251 ASP A O 1
ATOM 1986 N N . ASP A 1 252 ? -5.850 11.273 27.225 1.00 93.94 252 ASP A N 1
ATOM 1987 C CA . ASP A 1 252 ? -5.822 10.771 28.608 1.00 93.94 252 ASP A CA 1
ATOM 1988 C C . ASP A 1 252 ? -7.189 10.207 29.027 1.00 93.94 252 ASP A C 1
ATOM 1990 O O . ASP A 1 252 ? -7.274 9.135 29.647 1.00 93.94 252 ASP A O 1
ATOM 1994 N N . SER A 1 253 ? -8.269 10.896 28.653 1.00 95.12 253 SER A N 1
ATOM 1995 C CA . SER A 1 253 ? -9.643 10.431 28.857 1.00 95.12 253 SER A CA 1
ATOM 1996 C C . SER A 1 253 ? -9.925 9.172 28.036 1.00 95.12 253 SER A C 1
ATOM 1998 O O . SER A 1 253 ? -10.344 8.152 28.594 1.00 95.12 253 SER A O 1
ATOM 2000 N N . ALA A 1 254 ? -9.582 9.179 26.742 1.00 95.25 254 ALA A N 1
ATOM 2001 C CA . ALA A 1 254 ? -9.715 8.010 25.871 1.00 95.25 254 ALA A CA 1
ATOM 2002 C C . ALA A 1 254 ? -8.932 6.798 26.412 1.00 95.25 254 ALA A C 1
ATOM 2004 O O . ALA A 1 254 ? -9.450 5.676 26.455 1.00 95.25 254 ALA A O 1
ATOM 2005 N N . HIS A 1 255 ? -7.701 7.019 26.888 1.00 94.50 255 HIS A N 1
ATOM 2006 C CA . HIS A 1 255 ? -6.886 5.982 27.520 1.00 94.50 255 HIS A CA 1
ATOM 2007 C C . HIS A 1 255 ? -7.556 5.423 28.778 1.00 94.50 255 HIS A C 1
ATOM 2009 O O . HIS A 1 255 ? -7.610 4.204 28.959 1.00 94.50 255 HIS A O 1
ATOM 2015 N N . SER A 1 256 ? -8.058 6.296 29.652 1.00 94.25 256 SER A N 1
ATOM 2016 C CA . SER A 1 256 ? -8.667 5.908 30.928 1.00 94.25 256 SER A CA 1
ATOM 2017 C C . SER A 1 256 ? -9.937 5.082 30.725 1.00 94.25 256 SER A C 1
ATOM 2019 O O . SER A 1 256 ? -10.066 4.016 31.332 1.00 94.25 256 SER A O 1
ATOM 2021 N N . LEU A 1 257 ? -10.814 5.513 29.813 1.00 95.75 257 LEU A N 1
ATOM 2022 C CA . LEU A 1 257 ? -12.043 4.801 29.447 1.00 95.75 257 LEU A CA 1
ATOM 2023 C C . LEU A 1 257 ? -11.742 3.394 28.921 1.00 95.75 257 LEU A C 1
ATOM 2025 O O . LEU A 1 257 ? -12.300 2.405 29.404 1.00 95.75 257 LEU A O 1
ATOM 2029 N N . LEU A 1 258 ? -10.806 3.283 27.973 1.00 94.62 258 LEU A N 1
ATOM 2030 C CA . LEU A 1 258 ? -10.418 1.990 27.415 1.00 94.62 258 LEU A CA 1
ATOM 2031 C C . LEU A 1 258 ? -9.793 1.083 28.479 1.00 94.62 258 LEU A C 1
ATOM 2033 O O . LEU A 1 258 ? -10.113 -0.104 28.560 1.00 94.62 258 LEU A O 1
ATOM 2037 N N . ARG A 1 259 ? -8.925 1.638 29.330 1.00 93.25 259 ARG A N 1
ATOM 2038 C CA . ARG A 1 259 ? -8.276 0.905 30.421 1.00 93.25 259 ARG A CA 1
ATOM 2039 C C . ARG A 1 259 ? -9.292 0.339 31.412 1.00 93.25 259 ARG A C 1
ATOM 2041 O O . ARG A 1 259 ? -9.167 -0.823 31.801 1.00 93.25 259 ARG A O 1
ATOM 2048 N N . GLU A 1 260 ? -10.286 1.127 31.806 1.00 93.56 260 GLU A N 1
ATOM 2049 C CA . GLU A 1 260 ? -11.359 0.686 32.701 1.00 93.56 260 GLU A CA 1
ATOM 2050 C C . GLU A 1 260 ? -12.181 -0.449 32.076 1.00 93.56 260 GLU A C 1
ATOM 2052 O O . GLU A 1 260 ? -12.398 -1.479 32.718 1.00 93.56 260 GLU A O 1
ATOM 2057 N N . ALA A 1 261 ? -12.546 -0.323 30.796 1.00 92.75 261 ALA A N 1
ATOM 2058 C CA . ALA A 1 261 ? -13.283 -1.360 30.079 1.00 92.75 261 ALA A CA 1
ATOM 2059 C C . ALA A 1 261 ? -12.517 -2.695 30.004 1.00 92.75 261 ALA A C 1
ATOM 2061 O O . ALA A 1 261 ? -13.115 -3.762 30.161 1.00 92.75 261 ALA A O 1
ATOM 2062 N N . VAL A 1 262 ? -11.192 -2.652 29.820 1.00 91.62 262 VAL A N 1
ATOM 2063 C CA . VAL A 1 262 ? -10.335 -3.851 29.838 1.00 91.62 262 VAL A CA 1
ATOM 2064 C C . VAL A 1 262 ? -10.264 -4.474 31.236 1.00 91.62 262 VAL A C 1
ATOM 2066 O O . VAL A 1 262 ? -10.370 -5.695 31.374 1.00 91.62 262 VAL A O 1
ATOM 2069 N N . LEU A 1 263 ? -10.137 -3.655 32.287 1.00 89.44 263 LEU A N 1
ATOM 2070 C CA . LEU A 1 263 ? -10.094 -4.128 33.677 1.00 89.44 263 LEU A CA 1
ATOM 2071 C C . LEU A 1 263 ? -11.399 -4.811 34.103 1.00 89.44 263 LEU A C 1
ATOM 2073 O O . LEU A 1 263 ? -11.355 -5.858 34.751 1.00 89.44 263 LEU A O 1
ATOM 2077 N N . LEU A 1 264 ? -12.554 -4.270 33.703 1.00 89.56 264 LEU A N 1
ATOM 2078 C CA . LEU A 1 264 ? -13.869 -4.855 33.999 1.00 89.56 264 LEU A CA 1
ATOM 2079 C C . LEU A 1 264 ? -14.046 -6.264 33.415 1.00 89.56 264 LEU A C 1
ATOM 2081 O O . LEU A 1 264 ? -14.846 -7.046 33.927 1.00 89.56 264 LEU A O 1
ATOM 2085 N N . ARG A 1 265 ? -13.275 -6.617 32.381 1.00 86.94 265 ARG A N 1
ATOM 2086 C CA . ARG A 1 265 ? -13.274 -7.954 31.771 1.00 86.94 265 ARG A CA 1
ATOM 2087 C C . ARG A 1 265 ? -12.259 -8.921 32.390 1.00 86.94 265 ARG A C 1
ATOM 2089 O O . ARG A 1 265 ? -12.094 -10.032 31.896 1.00 86.94 265 ARG A O 1
ATOM 2096 N N . GLY A 1 266 ? -11.615 -8.539 33.495 1.00 74.25 266 GLY A N 1
ATOM 2097 C CA . GLY A 1 266 ? -10.722 -9.412 34.262 1.00 74.25 266 GLY A CA 1
ATOM 2098 C C . GLY A 1 266 ? -9.319 -9.569 33.670 1.00 74.25 266 GLY A C 1
ATOM 2099 O O . GLY A 1 266 ? -8.573 -10.449 34.099 1.00 74.25 266 GLY A O 1
ATOM 2100 N N . CYS A 1 267 ? -8.936 -8.728 32.705 1.00 69.88 267 CYS A N 1
ATOM 2101 C CA . CYS A 1 267 ? -7.586 -8.728 32.153 1.00 69.88 267 CYS A CA 1
ATOM 2102 C C . CYS A 1 267 ? -6.617 -8.034 33.115 1.00 69.88 267 CYS A C 1
ATOM 2104 O O . CYS A 1 267 ? -6.780 -6.861 33.456 1.00 69.88 267 CYS A O 1
ATOM 2106 N N . ASN A 1 268 ? -5.577 -8.755 33.538 1.00 64.12 268 ASN A N 1
ATOM 2107 C CA . ASN A 1 268 ? -4.511 -8.169 34.334 1.00 64.12 268 ASN A CA 1
ATOM 2108 C C . ASN A 1 268 ? -3.617 -7.296 33.435 1.00 64.12 268 ASN A C 1
ATOM 2110 O O . ASN A 1 268 ? -2.955 -7.792 32.522 1.00 64.12 268 ASN A O 1
ATOM 2114 N N . LEU A 1 269 ? -3.609 -5.987 33.688 1.00 64.12 269 LEU A N 1
ATOM 2115 C CA . LEU A 1 269 ? -2.830 -5.000 32.937 1.00 64.12 269 LEU A CA 1
ATOM 2116 C C . LEU A 1 269 ? -1.362 -4.902 33.392 1.00 64.12 269 LEU A C 1
ATOM 2118 O O . LEU A 1 269 ? -0.715 -3.901 33.078 1.00 64.12 269 LEU A O 1
ATOM 2122 N N . ASP A 1 270 ? -0.847 -5.895 34.128 1.00 53.34 270 ASP A N 1
ATOM 2123 C CA . ASP A 1 270 ? 0.465 -5.840 34.774 1.00 53.34 270 ASP A CA 1
ATOM 2124 C C . ASP A 1 270 ? 1.572 -5.284 33.861 1.00 53.34 270 ASP A C 1
ATOM 2126 O O . ASP A 1 270 ? 1.814 -5.712 32.721 1.00 53.34 270 ASP A O 1
ATOM 2130 N N . SER A 1 271 ? 2.222 -4.255 34.404 1.00 52.88 271 SER A N 1
ATOM 2131 C CA . SER A 1 271 ? 3.250 -3.447 33.773 1.00 52.88 271 SER A CA 1
ATOM 2132 C C . SER A 1 271 ? 4.495 -4.285 33.503 1.00 52.88 271 SER A C 1
ATOM 2134 O O . SER A 1 271 ? 5.279 -4.567 34.406 1.00 52.88 271 SER A O 1
ATOM 2136 N N . PHE A 1 272 ? 4.723 -4.609 32.237 1.00 47.78 272 PHE A N 1
ATOM 2137 C CA . PHE A 1 272 ? 6.075 -4.854 31.752 1.00 47.78 272 PHE A CA 1
ATOM 2138 C C . PHE A 1 272 ? 6.498 -3.584 31.037 1.00 47.78 272 PHE A C 1
ATOM 2140 O O . PHE A 1 272 ? 5.861 -3.204 30.056 1.00 47.78 272 PHE A O 1
ATOM 2147 N N . VAL A 1 273 ? 7.497 -2.906 31.604 1.00 42.84 273 VAL A N 1
ATOM 2148 C CA . VAL A 1 273 ? 8.175 -1.752 31.009 1.00 42.84 273 VAL A CA 1
ATOM 2149 C C . VAL A 1 273 ? 8.488 -2.087 29.558 1.00 42.84 273 VAL A C 1
ATOM 2151 O O . VAL A 1 273 ? 9.039 -3.151 29.272 1.00 42.84 273 VAL A O 1
ATOM 2154 N N . ASP A 1 274 ? 8.082 -1.197 28.661 1.00 38.09 274 ASP A N 1
ATOM 2155 C CA . ASP A 1 274 ? 8.314 -1.323 27.235 1.00 38.09 274 ASP A CA 1
ATOM 2156 C C . ASP A 1 274 ? 9.827 -1.407 26.983 1.00 38.09 274 ASP A C 1
ATOM 2158 O O . ASP A 1 274 ? 10.562 -0.434 27.143 1.00 38.09 274 ASP A O 1
ATOM 2162 N N . ALA A 1 275 ? 10.318 -2.600 26.648 1.00 32.66 275 ALA A N 1
ATOM 2163 C CA . ALA A 1 275 ? 11.663 -2.780 26.110 1.00 32.66 275 ALA A CA 1
ATOM 2164 C C . ALA A 1 275 ? 11.686 -2.542 24.584 1.00 32.66 275 ALA A C 1
ATOM 2166 O O . ALA A 1 275 ? 12.665 -2.882 23.922 1.00 32.66 275 ALA A O 1
ATOM 2167 N N . GLY A 1 276 ? 10.623 -1.964 24.011 1.00 33.66 276 GLY A N 1
ATOM 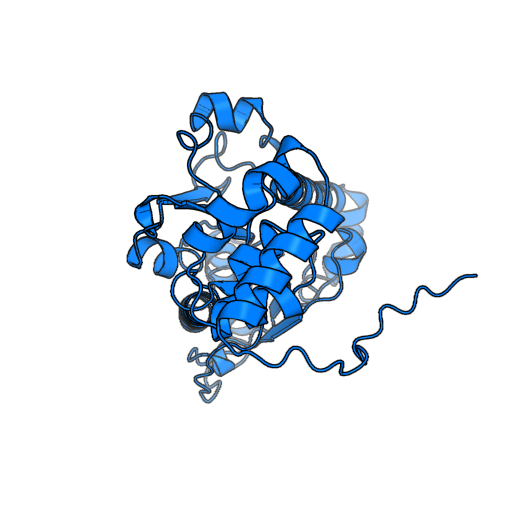2168 C CA . GLY A 1 276 ? 10.564 -1.448 22.647 1.00 33.66 276 GLY A CA 1
ATOM 2169 C C . GLY A 1 276 ? 10.988 0.016 22.596 1.00 33.66 276 GLY A C 1
ATOM 2170 O O . GLY A 1 276 ? 10.162 0.912 22.467 1.00 33.66 276 GLY A O 1
ATOM 2171 N N . GLY A 1 277 ? 12.290 0.268 22.724 1.00 30.30 277 GLY A N 1
ATOM 2172 C CA . GLY A 1 277 ? 12.845 1.618 22.742 1.00 30.30 277 GLY A CA 1
ATOM 2173 C C . GLY A 1 277 ? 12.535 2.436 21.483 1.00 30.30 277 GLY A C 1
ATOM 2174 O O . GLY A 1 277 ? 13.076 2.174 20.411 1.00 30.30 277 GLY A O 1
ATOM 2175 N N . GLN A 1 278 ? 11.782 3.523 21.647 1.00 28.73 278 GLN A N 1
ATOM 2176 C CA . GLN A 1 278 ? 12.123 4.781 20.989 1.00 28.73 278 GLN A CA 1
ATOM 2177 C C . GLN A 1 278 ? 13.196 5.461 21.839 1.00 28.73 278 GLN A C 1
ATOM 2179 O O . GLN A 1 278 ? 12.902 6.126 22.830 1.00 28.73 278 GLN A O 1
ATOM 2184 N N . VAL A 1 279 ? 14.464 5.282 21.468 1.00 28.16 279 VAL A N 1
ATOM 2185 C CA . VAL A 1 279 ? 15.509 6.188 21.944 1.00 28.16 279 VAL A CA 1
ATOM 2186 C C . VAL A 1 279 ? 15.462 7.409 21.037 1.00 28.16 279 VAL A C 1
ATOM 2188 O O . VAL A 1 279 ? 15.959 7.380 19.912 1.00 28.16 279 VAL A O 1
ATOM 2191 N N . ALA A 1 280 ? 14.851 8.485 21.528 1.00 28.14 280 ALA A N 1
ATOM 2192 C CA . ALA A 1 280 ? 15.192 9.819 21.069 1.00 28.14 280 ALA A CA 1
ATOM 2193 C C . ALA A 1 280 ? 16.682 10.032 21.377 1.00 28.14 280 ALA A C 1
ATOM 2195 O O . ALA A 1 280 ? 17.065 10.199 22.533 1.00 28.14 280 ALA A O 1
ATOM 2196 N N . MET A 1 281 ? 17.535 9.961 20.356 1.00 24.78 281 MET A N 1
ATOM 2197 C CA . MET A 1 281 ? 18.921 10.399 20.483 1.00 24.78 281 MET A CA 1
ATOM 2198 C C . MET A 1 281 ? 18.954 11.895 20.203 1.00 24.78 281 MET A C 1
ATOM 2200 O O . MET A 1 281 ? 18.977 12.341 19.059 1.00 24.78 281 MET A O 1
ATOM 2204 N N . THR A 1 282 ? 18.927 12.654 21.290 1.00 26.02 282 THR A N 1
ATOM 2205 C CA . THR A 1 282 ? 19.506 13.988 21.375 1.00 26.02 282 THR A CA 1
ATOM 2206 C C . THR A 1 282 ? 20.968 13.949 20.931 1.00 26.02 282 THR A C 1
ATOM 2208 O O . THR A 1 282 ? 21.762 13.203 21.502 1.00 26.02 282 THR A O 1
ATOM 2211 N N . PHE A 1 283 ? 21.311 14.794 19.959 1.00 34.94 283 PHE A N 1
ATOM 2212 C CA . PHE A 1 283 ? 22.491 15.662 19.980 1.00 34.94 283 PHE A CA 1
ATOM 2213 C C . PHE A 1 283 ? 22.128 16.980 19.300 1.00 34.94 283 PHE A C 1
ATOM 2215 O O . PHE A 1 283 ? 21.491 16.922 18.225 1.00 34.94 283 PHE A O 1
#